Protein AF-A0A2I0TAH2-F1 (afdb_monomer)

Structure (mmCIF, N/CA/C/O backbone):
data_AF-A0A2I0TAH2-F1
#
_entry.id   AF-A0A2I0TAH2-F1
#
loop_
_atom_site.group_PDB
_atom_site.id
_atom_site.type_symbol
_atom_site.label_atom_id
_atom_site.label_alt_id
_atom_site.label_comp_id
_atom_site.label_asym_id
_atom_site.label_entity_id
_atom_site.label_seq_id
_atom_site.pdbx_PDB_ins_code
_atom_site.Cartn_x
_atom_site.Cartn_y
_atom_site.Cartn_z
_atom_site.occupancy
_atom_site.B_iso_or_equiv
_atom_site.auth_seq_id
_atom_site.auth_comp_id
_atom_site.auth_asym_id
_atom_site.auth_atom_id
_atom_site.pdbx_PDB_model_num
ATOM 1 N N . MET A 1 1 ? -61.516 9.853 87.017 1.00 55.78 1 MET A N 1
ATOM 2 C CA . MET A 1 1 ? -60.560 10.674 86.238 1.00 55.78 1 MET A CA 1
ATOM 3 C C . MET A 1 1 ? -59.127 10.141 86.303 1.00 55.78 1 MET A C 1
ATOM 5 O O . MET A 1 1 ? -58.479 10.122 85.272 1.00 55.78 1 MET A O 1
ATOM 9 N N . VAL A 1 2 ? -58.622 9.668 87.452 1.00 57.56 2 VAL A N 1
ATOM 10 C CA . VAL A 1 2 ? -57.245 9.120 87.553 1.00 57.56 2 VAL A CA 1
ATOM 11 C C . VAL A 1 2 ? -57.084 7.757 86.854 1.00 57.56 2 VAL A C 1
ATOM 13 O O . VAL A 1 2 ? -56.069 7.506 86.212 1.00 57.56 2 VAL A O 1
ATOM 16 N N . THR A 1 3 ? -58.105 6.898 86.905 1.00 60.25 3 THR A N 1
ATOM 17 C CA . THR A 1 3 ? -58.090 5.566 86.271 1.00 60.25 3 THR A CA 1
ATOM 18 C C . THR A 1 3 ? -58.060 5.633 84.742 1.00 60.25 3 THR A C 1
ATOM 20 O O . THR A 1 3 ? -57.295 4.918 84.106 1.00 60.25 3 THR A O 1
ATOM 23 N N . THR A 1 4 ? -58.799 6.572 84.149 1.00 68.25 4 THR A N 1
ATOM 24 C CA . THR A 1 4 ? -58.882 6.753 82.691 1.00 68.25 4 THR A CA 1
ATOM 25 C C . THR A 1 4 ? -57.575 7.266 82.079 1.00 68.25 4 THR A C 1
ATOM 27 O O . THR A 1 4 ? -57.192 6.826 81.002 1.00 68.25 4 THR A O 1
ATOM 30 N N . VAL A 1 5 ? -56.851 8.150 82.778 1.00 76.06 5 VAL A N 1
ATOM 31 C CA . VAL A 1 5 ? -55.555 8.683 82.308 1.00 76.06 5 VAL A CA 1
ATOM 32 C C . VAL A 1 5 ? -54.449 7.623 82.398 1.00 76.06 5 VAL A C 1
ATOM 34 O O . VAL A 1 5 ? -53.588 7.547 81.522 1.00 76.06 5 VAL A O 1
ATOM 37 N N . SER A 1 6 ? -54.489 6.764 83.424 1.00 78.31 6 SER A N 1
ATOM 38 C CA . SER A 1 6 ? -53.554 5.640 83.566 1.00 78.31 6 SER A CA 1
ATOM 39 C C . SER A 1 6 ? -53.716 4.616 82.441 1.00 78.31 6 SER A C 1
ATOM 41 O O . SER A 1 6 ? -52.726 4.214 81.835 1.00 78.31 6 SER A O 1
ATOM 43 N N . GLU A 1 7 ? -54.953 4.224 82.128 1.00 82.06 7 GLU A N 1
ATOM 44 C CA . GLU A 1 7 ? -55.257 3.296 81.030 1.00 82.06 7 GLU A CA 1
ATOM 45 C C . GLU A 1 7 ? -54.809 3.840 79.666 1.00 82.06 7 GLU A C 1
ATOM 47 O O . GLU A 1 7 ? -54.286 3.098 78.832 1.00 82.06 7 GLU A O 1
ATOM 52 N N . GLU A 1 8 ? -54.969 5.144 79.435 1.00 85.19 8 GLU A N 1
ATOM 53 C CA . GLU A 1 8 ? -54.537 5.798 78.200 1.00 85.19 8 GLU A CA 1
ATOM 54 C C . GLU A 1 8 ? -53.003 5.827 78.064 1.00 85.19 8 GLU A C 1
ATOM 56 O O . GLU A 1 8 ? -52.467 5.598 76.977 1.00 85.19 8 GLU A O 1
ATOM 61 N N . CYS A 1 9 ? -52.285 6.026 79.175 1.00 85.00 9 CYS A N 1
ATOM 62 C CA . CYS A 1 9 ? -50.826 5.927 79.226 1.00 85.00 9 CYS A CA 1
ATOM 63 C C . CYS A 1 9 ? -50.345 4.501 78.900 1.00 85.00 9 CYS A C 1
ATOM 65 O O . CYS A 1 9 ? -49.469 4.320 78.053 1.00 85.00 9 CYS A O 1
ATOM 67 N N . THR A 1 10 ? -50.976 3.473 79.482 1.00 88.75 10 THR A N 1
ATOM 68 C CA . THR A 1 10 ? -50.658 2.065 79.190 1.00 88.75 10 THR A CA 1
ATOM 69 C C . THR A 1 10 ? -50.884 1.718 77.717 1.00 88.75 10 THR A C 1
ATOM 71 O O . THR A 1 10 ? -50.040 1.063 77.106 1.00 88.75 10 THR A O 1
ATOM 74 N N . ARG A 1 11 ? -51.975 2.201 77.105 1.00 86.69 11 ARG A N 1
ATOM 75 C CA . ARG A 1 11 ? -52.233 1.998 75.667 1.00 86.69 11 ARG A CA 1
ATOM 76 C C . ARG A 1 11 ? -51.162 2.637 74.784 1.00 86.69 11 ARG A C 1
ATOM 78 O O . ARG A 1 11 ? -50.750 2.021 73.807 1.00 86.69 11 ARG A O 1
ATOM 85 N N . ARG A 1 12 ? -50.687 3.841 75.125 1.00 89.50 12 ARG A N 1
ATOM 86 C CA . ARG A 1 12 ? -49.608 4.513 74.375 1.00 89.50 12 ARG A CA 1
ATOM 87 C C . ARG A 1 12 ? -48.285 3.756 74.474 1.00 89.50 12 ARG A C 1
ATOM 89 O O . ARG A 1 12 ? -47.607 3.621 73.463 1.00 89.50 12 ARG A O 1
ATOM 96 N N . ILE A 1 13 ? -47.951 3.221 75.650 1.00 91.38 13 ILE A N 1
ATOM 97 C CA . ILE A 1 13 ? -46.749 2.393 75.838 1.00 91.38 13 ILE A CA 1
ATOM 98 C C . ILE A 1 13 ? -46.820 1.140 74.960 1.00 91.38 13 ILE A C 1
ATOM 100 O O . ILE A 1 13 ? -45.868 0.850 74.245 1.00 91.38 13 ILE A O 1
ATOM 104 N N . LEU A 1 14 ? -47.954 0.435 74.957 1.00 91.94 14 LEU A N 1
ATOM 105 C CA . LEU A 1 14 ? -48.129 -0.759 74.124 1.00 91.94 14 LEU A CA 1
ATOM 106 C C . LEU A 1 14 ? -48.056 -0.438 72.625 1.00 91.94 14 LEU A C 1
ATOM 108 O O . LEU A 1 14 ? -47.422 -1.173 71.876 1.00 91.94 14 LEU A O 1
ATOM 112 N N . ALA A 1 15 ? -48.653 0.674 72.187 1.00 91.88 15 ALA A N 1
ATOM 113 C CA . ALA A 1 15 ? -48.586 1.104 70.792 1.00 91.88 15 ALA A CA 1
ATOM 114 C C . ALA A 1 15 ? -47.152 1.448 70.351 1.00 91.88 15 ALA A C 1
ATOM 116 O O . ALA A 1 15 ? -46.754 1.113 69.237 1.00 91.88 15 ALA A O 1
ATOM 117 N N . LEU A 1 16 ? -46.366 2.089 71.225 1.00 92.44 16 LEU A N 1
ATOM 118 C CA . LEU A 1 16 ? -44.948 2.356 70.972 1.00 92.44 16 LEU A CA 1
ATOM 119 C C . LEU A 1 16 ? -44.137 1.058 70.921 1.00 92.44 16 LEU A C 1
ATOM 121 O O . LEU A 1 16 ? -43.370 0.875 69.985 1.00 92.44 16 LEU A O 1
ATOM 125 N N . GLN A 1 17 ? -44.367 0.134 71.858 1.00 92.38 17 GLN A N 1
ATOM 126 C CA . GLN A 1 17 ? -43.705 -1.173 71.866 1.00 92.38 17 GLN A CA 1
ATOM 127 C C . GLN A 1 17 ? -44.008 -1.992 70.607 1.00 92.38 17 GLN A C 1
ATOM 129 O O . GLN A 1 17 ? -43.130 -2.688 70.109 1.00 92.38 17 GLN A O 1
ATOM 134 N N . GLU A 1 18 ? -45.233 -1.932 70.084 1.00 94.38 18 GLU A N 1
ATOM 135 C CA . GLU A 1 18 ? -45.589 -2.637 68.850 1.00 94.38 18 GLU A CA 1
ATOM 136 C C . GLU A 1 18 ? -44.901 -2.013 67.631 1.00 94.38 18 GLU A C 1
ATOM 138 O O . GLU A 1 18 ? -44.275 -2.720 66.845 1.00 94.38 18 GLU A O 1
ATOM 143 N N . LYS A 1 19 ? -44.896 -0.677 67.543 1.00 94.00 19 LYS A N 1
ATOM 144 C CA . LYS A 1 19 ? -44.180 0.044 66.485 1.00 94.00 19 LYS A CA 1
ATOM 145 C C . LYS A 1 19 ? -42.672 -0.240 66.510 1.00 94.00 19 LYS A C 1
ATOM 147 O O . LYS A 1 19 ? -42.072 -0.445 65.459 1.00 94.00 19 LYS A O 1
ATOM 152 N N . GLU A 1 20 ? -42.068 -0.285 67.697 1.00 94.88 20 GLU A N 1
ATOM 153 C CA . GLU A 1 20 ? -40.657 -0.648 67.876 1.00 94.88 20 GLU A CA 1
ATOM 154 C C . GLU A 1 20 ? -40.377 -2.088 67.422 1.00 94.88 20 GLU A C 1
ATOM 156 O O . GLU A 1 20 ? -39.348 -2.344 66.797 1.00 94.88 20 GLU A O 1
ATOM 161 N N . LYS A 1 21 ? -41.282 -3.043 67.684 1.00 95.38 21 LYS A N 1
ATOM 162 C CA . LYS A 1 21 ? -41.132 -4.423 67.187 1.00 95.38 21 LYS A CA 1
ATOM 163 C C . LYS A 1 21 ? -41.184 -4.491 65.666 1.00 95.38 21 LYS A C 1
ATOM 165 O O . LYS A 1 21 ? -40.354 -5.193 65.087 1.00 95.38 21 LYS A O 1
ATOM 170 N N . ASP A 1 22 ? -42.120 -3.783 65.038 1.00 94.62 22 ASP A N 1
ATOM 171 C CA . ASP A 1 22 ? -42.253 -3.742 63.579 1.00 94.62 22 ASP A CA 1
ATOM 172 C C . ASP A 1 22 ? -41.002 -3.134 62.930 1.00 94.62 22 ASP A C 1
ATOM 174 O O . ASP A 1 22 ? -40.465 -3.675 61.961 1.00 94.62 22 ASP A O 1
ATOM 178 N N . GLU A 1 23 ? -40.470 -2.055 63.510 1.00 95.88 23 GLU A N 1
ATOM 179 C CA . GLU A 1 23 ? -39.228 -1.426 63.057 1.00 95.88 23 GLU A CA 1
ATOM 180 C C . GLU A 1 23 ? -38.023 -2.366 63.222 1.00 95.88 23 GLU A C 1
ATOM 182 O O . GLU A 1 23 ? -37.254 -2.569 62.280 1.00 95.88 23 GLU A O 1
ATOM 187 N N . ILE A 1 24 ? -37.894 -3.036 64.374 1.00 96.31 24 ILE A N 1
ATOM 188 C CA . ILE A 1 24 ? -36.859 -4.059 64.600 1.00 96.31 24 ILE A CA 1
ATOM 189 C C . ILE A 1 24 ? -37.000 -5.216 63.603 1.00 96.31 24 ILE A C 1
ATOM 191 O O . ILE A 1 24 ? -35.991 -5.776 63.162 1.00 96.31 24 ILE A O 1
ATOM 195 N N . TYR A 1 25 ? -38.225 -5.606 63.252 1.00 96.25 25 TYR A N 1
ATOM 196 C CA . TYR A 1 25 ? -38.484 -6.666 62.285 1.00 96.25 25 TYR A CA 1
ATOM 197 C C . TYR A 1 25 ? -38.021 -6.269 60.876 1.00 96.25 25 TYR A C 1
ATOM 199 O O . TYR A 1 25 ? -37.261 -7.020 60.257 1.00 96.25 25 TYR A O 1
ATOM 207 N N . LEU A 1 26 ? -38.384 -5.071 60.404 1.00 96.94 26 LEU A N 1
ATOM 208 C CA . LEU A 1 26 ? -37.944 -4.545 59.107 1.00 96.94 26 LEU A CA 1
ATOM 209 C C . LEU A 1 26 ? -36.419 -4.402 59.042 1.00 96.94 26 LEU A C 1
ATOM 211 O O . LEU A 1 26 ? -35.797 -4.889 58.099 1.00 96.94 26 LEU A O 1
ATOM 215 N N . LEU A 1 27 ? -35.801 -3.840 60.086 1.00 96.88 27 LEU A N 1
ATOM 216 C CA . LEU A 1 27 ? -34.343 -3.710 60.176 1.00 96.88 27 LEU A CA 1
ATOM 217 C C . LEU A 1 27 ? -33.637 -5.072 60.167 1.00 96.88 27 LEU A C 1
ATOM 219 O O . LEU A 1 27 ? -32.562 -5.216 59.583 1.00 96.88 27 LEU A O 1
ATOM 223 N N . LYS A 1 28 ? -34.225 -6.107 60.781 1.00 97.31 28 LYS A N 1
ATOM 224 C CA . LYS A 1 28 ? -33.690 -7.477 60.710 1.00 97.31 28 LYS A CA 1
ATOM 225 C C . LYS A 1 28 ? -33.768 -8.047 59.296 1.00 97.31 28 LYS A C 1
ATOM 227 O O . LYS A 1 28 ? -32.807 -8.687 58.863 1.00 97.31 28 LYS A O 1
ATOM 232 N N . GLN A 1 29 ? -34.870 -7.817 58.585 1.00 97.44 29 GLN A N 1
ATOM 233 C CA . GLN A 1 29 ? -35.036 -8.269 57.205 1.00 97.44 29 GLN A CA 1
ATOM 234 C C . GLN A 1 29 ? -34.054 -7.556 56.264 1.00 97.44 29 GLN A C 1
ATOM 236 O O . GLN A 1 29 ? -33.379 -8.212 55.470 1.00 97.44 29 GLN A O 1
ATOM 241 N N . GLU A 1 30 ? -33.913 -6.237 56.400 1.00 97.00 30 GLU A N 1
ATOM 242 C CA . GLU A 1 30 ? -32.961 -5.440 55.626 1.00 97.00 30 GLU A CA 1
ATOM 243 C C . GLU A 1 30 ? -31.517 -5.862 55.916 1.00 97.00 30 GLU A C 1
ATOM 245 O O . GLU A 1 30 ? -30.757 -6.136 54.988 1.00 97.00 30 GLU A O 1
ATOM 250 N N . LYS A 1 31 ? -31.151 -6.044 57.193 1.00 96.44 31 LYS A N 1
ATOM 251 C CA . LYS A 1 31 ? -29.845 -6.599 57.581 1.00 96.44 31 LYS A CA 1
ATOM 252 C C . LYS A 1 31 ? -29.586 -7.946 56.906 1.00 96.44 31 LYS A C 1
ATOM 254 O O . LYS A 1 31 ? -28.480 -8.189 56.429 1.00 96.44 31 LYS A O 1
ATOM 259 N N . GLN A 1 32 ? -30.578 -8.834 56.872 1.00 97.75 32 GLN A N 1
ATOM 260 C CA . GLN A 1 32 ? -30.433 -10.142 56.236 1.00 97.75 32 GLN A CA 1
ATOM 261 C C . GLN A 1 32 ? -30.256 -10.024 54.716 1.00 97.75 32 GLN A C 1
ATOM 263 O O . GLN A 1 32 ? -29.443 -10.747 54.142 1.00 97.75 32 GLN A O 1
ATOM 268 N N . HIS A 1 33 ? -30.986 -9.115 54.068 1.00 97.38 33 HIS A N 1
ATOM 269 C CA . HIS A 1 33 ? -30.830 -8.835 52.643 1.00 97.38 33 HIS A CA 1
ATOM 270 C C . HIS A 1 33 ? -29.434 -8.276 52.327 1.00 97.38 33 HIS A C 1
ATOM 272 O O . HIS A 1 33 ? -28.754 -8.783 51.436 1.00 97.38 33 HIS A O 1
ATOM 278 N N . LEU A 1 34 ? -28.971 -7.291 53.102 1.00 97.62 34 LEU A N 1
ATOM 279 C CA . LEU A 1 34 ? -27.645 -6.694 52.943 1.00 97.62 34 LEU A CA 1
ATOM 280 C C . LEU A 1 34 ? -26.521 -7.714 53.154 1.00 97.62 34 LEU A C 1
ATOM 282 O O . LEU A 1 34 ? -25.548 -7.698 52.407 1.00 97.62 34 LEU A O 1
ATOM 286 N N . LEU A 1 35 ? -26.657 -8.635 54.115 1.00 97.94 35 LEU A N 1
ATOM 287 C CA . LEU A 1 35 ? -25.682 -9.715 54.309 1.00 97.94 35 LEU A CA 1
ATOM 288 C C . LEU A 1 35 ? -25.582 -10.625 53.079 1.00 97.94 35 LEU A C 1
ATOM 290 O O . LEU A 1 35 ? -24.479 -10.854 52.594 1.00 97.94 35 LEU A O 1
ATOM 294 N N . LYS A 1 36 ? -26.718 -11.057 52.513 1.00 98.00 36 LYS A N 1
ATOM 295 C CA . LYS A 1 36 ? -26.727 -11.856 51.274 1.00 98.00 36 LYS A CA 1
ATOM 296 C C . LYS A 1 36 ? -26.085 -11.112 50.105 1.00 98.00 36 LYS A C 1
ATOM 298 O O . LYS A 1 36 ? -25.352 -11.711 49.326 1.00 98.00 36 LYS A O 1
ATOM 303 N N . PHE A 1 37 ? -26.347 -9.811 49.987 1.00 97.88 37 PHE A N 1
ATOM 304 C CA . PHE A 1 37 ? -25.747 -8.985 48.944 1.00 97.88 37 PHE A CA 1
ATOM 305 C C . PHE A 1 37 ? -24.225 -8.875 49.107 1.00 97.88 37 PHE A C 1
ATOM 307 O O . PHE A 1 37 ? -23.489 -9.016 48.133 1.00 97.88 37 PHE A O 1
ATOM 314 N N . ILE A 1 38 ? -23.741 -8.681 50.338 1.00 97.44 38 ILE A N 1
ATOM 315 C CA . ILE A 1 38 ? -22.304 -8.665 50.646 1.00 97.44 38 ILE A CA 1
ATOM 316 C C . ILE A 1 38 ? -21.654 -10.003 50.285 1.00 97.44 38 ILE A C 1
ATOM 318 O O . ILE A 1 38 ? -20.558 -10.003 49.726 1.00 97.44 38 ILE A O 1
ATOM 322 N N . ASP A 1 39 ? -22.305 -11.122 50.596 1.00 98.00 39 ASP A N 1
ATOM 323 C CA . ASP A 1 39 ? -21.779 -12.451 50.289 1.00 98.00 39 ASP A CA 1
ATOM 324 C C . ASP A 1 39 ? -21.706 -12.684 48.771 1.00 98.00 39 ASP A C 1
ATOM 326 O O . ASP A 1 39 ? -20.641 -13.046 48.273 1.00 98.00 39 ASP A O 1
ATOM 330 N N . ASN A 1 40 ? -22.754 -12.332 48.016 1.00 98.12 40 ASN A N 1
ATOM 331 C CA . ASN A 1 40 ? -22.738 -12.408 46.549 1.00 98.12 40 ASN A CA 1
ATOM 332 C C . ASN A 1 40 ? -21.616 -11.550 45.936 1.00 98.12 40 ASN A C 1
ATOM 334 O O . ASN A 1 40 ? -20.830 -12.024 45.121 1.00 98.12 40 ASN A O 1
ATOM 338 N N . MET A 1 41 ? -21.475 -10.297 46.381 1.00 97.81 41 MET A N 1
ATOM 339 C CA . MET A 1 41 ? -20.409 -9.409 45.901 1.00 97.81 41 MET A CA 1
ATOM 340 C C . MET A 1 41 ? -19.004 -9.939 46.238 1.00 97.81 41 MET A C 1
ATOM 342 O O . MET A 1 41 ? -18.054 -9.713 45.485 1.00 97.81 41 MET A O 1
ATOM 346 N N . LYS A 1 42 ? -18.836 -10.637 47.370 1.00 97.88 42 LYS A N 1
ATOM 347 C CA . LYS A 1 42 ? -17.564 -11.285 47.728 1.00 97.88 42 LYS A CA 1
ATOM 348 C C . LYS A 1 42 ? -17.263 -12.481 46.830 1.00 97.88 42 LYS A C 1
ATOM 350 O O . LYS A 1 42 ? -16.109 -12.639 46.433 1.00 97.88 42 LYS A O 1
ATOM 355 N N . GLU A 1 43 ? -18.265 -13.292 46.505 1.00 97.69 43 GLU A N 1
ATOM 356 C CA . GLU A 1 43 ? -18.124 -14.417 45.576 1.00 97.69 43 GLU A CA 1
ATOM 357 C C . GLU A 1 43 ? -17.761 -13.931 44.168 1.00 97.69 43 GLU A C 1
ATOM 359 O O . GLU A 1 43 ? -16.795 -14.421 43.581 1.00 97.69 43 GLU A O 1
ATOM 364 N N . GLU A 1 44 ? -18.443 -12.898 43.666 1.00 98.00 44 GLU A N 1
ATOM 365 C CA . GLU A 1 44 ? -18.121 -12.262 42.382 1.00 98.00 44 GLU A CA 1
ATOM 366 C C . GLU A 1 44 ? -16.694 -11.709 42.365 1.00 98.00 44 GLU A C 1
ATOM 368 O O . GLU A 1 44 ? -15.931 -11.971 41.431 1.00 98.00 44 GLU A O 1
ATOM 373 N N . LYS A 1 45 ? -16.287 -11.000 43.428 1.00 97.56 45 LYS A N 1
ATOM 374 C CA . LYS A 1 45 ? -14.911 -10.511 43.569 1.00 97.56 45 LYS A CA 1
ATOM 375 C C . LYS A 1 45 ? -13.903 -11.661 43.531 1.00 97.56 45 LYS A C 1
ATOM 377 O O . LYS A 1 45 ? -12.888 -11.543 42.849 1.00 97.56 45 LYS A O 1
ATOM 382 N N . SER A 1 46 ? -14.170 -12.756 44.245 1.00 97.56 46 SER A N 1
ATOM 383 C CA . SER A 1 46 ? -13.300 -13.937 44.251 1.00 97.56 46 SER A CA 1
ATOM 384 C C . SER A 1 46 ? -13.205 -14.570 42.861 1.00 97.56 46 SER A C 1
ATOM 386 O O . SER A 1 46 ? -12.110 -14.902 42.421 1.00 97.56 46 SER A O 1
ATOM 388 N N . SER A 1 47 ? -14.328 -14.690 42.148 1.00 97.75 47 SER A N 1
ATOM 389 C CA . SER A 1 47 ? -14.377 -15.235 40.787 1.00 97.75 47 SER A CA 1
ATOM 390 C C . SER A 1 47 ? -13.568 -14.391 39.800 1.00 97.75 47 SER A C 1
ATOM 392 O O . SER A 1 47 ? -12.733 -14.916 39.060 1.00 97.75 47 SER A O 1
ATOM 394 N N . LEU A 1 48 ? -13.763 -13.070 39.825 1.00 98.12 48 LEU A N 1
ATOM 395 C CA . LEU A 1 48 ? -13.013 -12.140 38.982 1.00 98.12 48 LEU A CA 1
ATOM 396 C C . LEU A 1 48 ? -11.520 -12.175 39.298 1.00 98.12 48 LEU A C 1
ATOM 398 O O . LEU A 1 48 ? -10.699 -12.138 38.386 1.00 98.12 48 LEU A O 1
ATOM 402 N N . GLN A 1 49 ? -11.157 -12.292 40.574 1.00 98.19 49 GLN A N 1
ATOM 403 C CA . GLN A 1 49 ? -9.761 -12.385 40.973 1.00 98.19 49 GLN A CA 1
ATOM 404 C C . GLN A 1 49 ? -9.094 -13.656 40.428 1.00 98.19 49 GLN A C 1
ATOM 406 O O . GLN A 1 49 ? -8.007 -13.566 39.863 1.00 98.19 49 GLN A O 1
ATOM 411 N N . THR A 1 50 ? -9.777 -14.804 40.468 1.00 97.44 50 THR A N 1
ATOM 412 C CA . THR A 1 50 ? -9.286 -16.037 39.830 1.00 97.44 50 THR A CA 1
ATOM 413 C C . THR A 1 50 ? -9.122 -15.884 38.315 1.00 97.44 50 THR A C 1
ATOM 415 O O . THR A 1 50 ? -8.143 -16.368 37.750 1.00 97.44 50 THR A O 1
ATOM 418 N N . GLN A 1 51 ? -10.036 -15.182 37.636 1.00 97.88 51 GLN A N 1
ATOM 419 C CA . GLN A 1 51 ? -9.895 -14.915 36.198 1.00 97.88 51 GLN A CA 1
ATOM 420 C C . GLN A 1 51 ? -8.692 -14.019 35.894 1.00 97.88 51 GLN A C 1
ATOM 422 O O . GLN A 1 51 ? -7.969 -14.271 34.933 1.00 97.88 51 GLN A O 1
ATOM 427 N N . VAL A 1 52 ? -8.452 -12.993 36.712 1.00 97.38 52 VAL A N 1
ATOM 428 C CA . VAL A 1 52 ? -7.279 -12.122 36.566 1.00 97.38 52 VAL A CA 1
ATOM 429 C C . VAL A 1 52 ? -5.992 -12.921 36.743 1.00 97.38 52 VAL A C 1
ATOM 431 O O . VAL A 1 52 ? -5.093 -12.795 35.915 1.00 97.38 52 VAL A O 1
ATOM 434 N N . GLU A 1 53 ? -5.912 -13.771 37.765 1.00 98.12 53 GLU A N 1
ATOM 435 C CA . GLU A 1 53 ? -4.750 -14.635 38.004 1.00 98.12 53 GLU A CA 1
ATOM 436 C C . GLU A 1 53 ? -4.514 -15.598 36.830 1.00 98.12 53 GLU A C 1
ATOM 438 O O . GLU A 1 53 ? -3.384 -15.737 36.356 1.00 98.12 53 GLU A O 1
ATOM 443 N N . TYR A 1 54 ? -5.581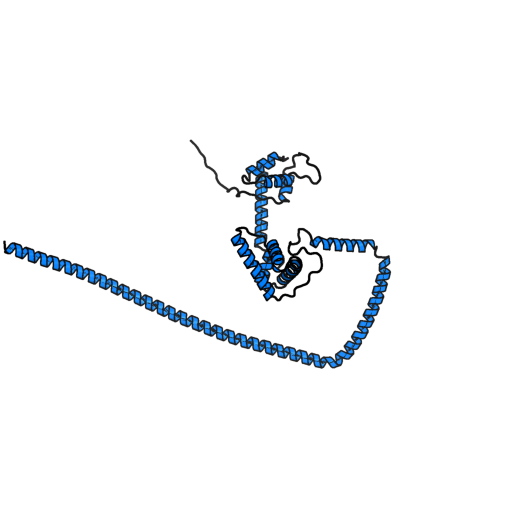 -16.196 36.291 1.00 98.19 54 TYR A N 1
ATOM 444 C CA . TYR A 1 54 ? -5.502 -17.050 35.106 1.00 98.19 54 TYR A CA 1
ATOM 445 C C . TYR A 1 54 ? -4.992 -16.292 33.874 1.00 98.19 54 TYR A C 1
ATOM 447 O O . TYR A 1 54 ? -4.086 -16.763 33.185 1.00 98.19 54 TYR A O 1
ATOM 455 N N . LEU A 1 55 ? -5.537 -15.103 33.602 1.00 98.12 55 LEU A N 1
ATOM 456 C CA . LEU A 1 55 ? -5.112 -14.279 32.471 1.00 98.12 55 LEU A CA 1
ATOM 457 C C . LEU A 1 55 ? -3.658 -13.823 32.623 1.00 98.12 55 LEU A C 1
ATOM 459 O O . LEU A 1 55 ? -2.911 -13.845 31.650 1.00 98.12 55 LEU A O 1
ATOM 463 N N . GLN A 1 56 ? -3.230 -13.462 33.833 1.00 97.56 56 GLN A N 1
ATOM 464 C CA . GLN A 1 56 ? -1.835 -13.118 34.112 1.00 97.56 56 GLN A CA 1
ATOM 465 C C . GLN A 1 56 ? -0.896 -14.301 33.849 1.00 97.56 56 GLN A C 1
ATOM 467 O O . GLN A 1 56 ? 0.137 -14.119 33.203 1.00 97.56 56 GLN A O 1
ATOM 472 N N . ALA A 1 57 ? -1.264 -15.507 34.291 1.00 97.69 57 ALA A N 1
ATOM 473 C CA . ALA A 1 57 ? -0.488 -16.720 34.043 1.00 97.69 57 ALA A CA 1
ATOM 474 C C . ALA A 1 57 ? -0.426 -17.068 32.546 1.00 97.69 57 ALA A C 1
ATOM 476 O O . ALA A 1 57 ? 0.656 -17.320 32.020 1.00 97.69 57 ALA A O 1
ATOM 477 N N . SER A 1 58 ? -1.563 -17.010 31.846 1.00 97.81 58 SER A N 1
ATOM 478 C CA . SER A 1 58 ? -1.639 -17.271 30.403 1.00 97.81 58 SER A CA 1
ATOM 479 C C . SER A 1 58 ? -0.790 -16.284 29.601 1.00 97.81 58 SER A C 1
ATOM 481 O O . SER A 1 58 ? -0.039 -16.689 28.716 1.00 97.81 58 SER A O 1
ATOM 483 N N . VAL A 1 59 ? -0.845 -14.995 29.941 1.00 97.81 59 VAL A N 1
ATOM 484 C CA . VAL A 1 59 ? -0.023 -13.968 29.292 1.00 97.81 59 VAL A CA 1
ATOM 485 C C . VAL A 1 59 ? 1.467 -14.216 29.548 1.00 97.81 59 VAL A C 1
ATOM 487 O O . VAL A 1 59 ? 2.262 -14.141 28.614 1.00 97.81 59 VAL A O 1
ATOM 490 N N . ALA A 1 60 ? 1.864 -14.552 30.779 1.00 97.38 60 ALA A N 1
ATOM 491 C CA . ALA A 1 60 ? 3.256 -14.870 31.106 1.00 97.38 60 ALA A CA 1
ATOM 492 C C . ALA A 1 60 ? 3.782 -16.107 30.348 1.00 97.38 60 ALA A C 1
ATOM 494 O O . ALA A 1 60 ? 4.940 -16.130 29.914 1.00 97.38 60 ALA A O 1
ATOM 495 N N . GLU A 1 61 ? 2.932 -17.116 30.148 1.00 97.56 61 GLU A N 1
ATOM 496 C CA . GLU A 1 61 ? 3.271 -18.301 29.361 1.00 97.56 61 GLU A CA 1
ATOM 497 C C . GLU A 1 61 ? 3.487 -17.950 27.881 1.00 97.56 61 GLU A C 1
ATOM 499 O O . GLU A 1 61 ? 4.510 -18.321 27.303 1.00 97.56 61 GLU A O 1
ATOM 504 N N . GLU A 1 62 ? 2.583 -17.170 27.282 1.00 96.25 62 GLU A N 1
ATOM 505 C CA . GLU A 1 62 ? 2.726 -16.705 25.896 1.00 96.25 62 GLU A CA 1
ATOM 506 C C . GLU A 1 62 ? 3.982 -15.840 25.696 1.00 96.25 62 GLU A C 1
ATOM 508 O O . GLU A 1 62 ? 4.686 -15.988 24.693 1.00 96.25 62 GLU A O 1
ATOM 513 N N . TYR A 1 63 ? 4.337 -14.992 26.668 1.00 95.44 63 TYR A N 1
ATOM 514 C CA . TYR A 1 63 ? 5.593 -14.236 26.621 1.00 95.44 63 TYR A CA 1
ATOM 515 C C . TYR A 1 63 ? 6.825 -15.147 26.606 1.00 95.44 63 TYR A C 1
ATOM 517 O O . TYR A 1 63 ? 7.751 -14.905 25.831 1.00 95.44 63 TYR A O 1
ATOM 525 N N . THR A 1 64 ? 6.834 -16.203 27.421 1.00 97.25 64 THR A N 1
ATOM 526 C CA . THR A 1 64 ? 7.930 -17.186 27.437 1.00 97.25 64 THR A CA 1
ATOM 527 C C . THR A 1 64 ? 8.043 -17.899 26.087 1.00 97.25 64 THR A C 1
ATOM 529 O O . THR A 1 64 ? 9.124 -17.945 25.504 1.00 97.25 64 THR A O 1
ATOM 532 N N . ARG A 1 65 ? 6.912 -18.346 25.520 1.00 97.06 65 ARG A N 1
ATOM 533 C CA . ARG A 1 65 ? 6.870 -18.985 24.192 1.00 97.06 65 ARG A CA 1
ATOM 534 C C . ARG A 1 65 ? 7.434 -18.081 23.097 1.00 97.06 65 ARG A C 1
ATOM 536 O O . ARG A 1 65 ? 8.180 -18.551 22.239 1.00 97.06 65 ARG A O 1
ATOM 543 N N . TYR A 1 66 ? 7.097 -16.791 23.116 1.00 96.88 66 TYR A N 1
ATOM 544 C CA . TYR A 1 66 ? 7.618 -15.831 22.143 1.00 96.88 66 TYR A CA 1
ATOM 545 C C . TYR A 1 66 ? 9.141 -15.665 22.247 1.00 96.88 66 TYR A C 1
ATOM 547 O O . TYR A 1 66 ? 9.822 -15.608 21.221 1.00 96.88 66 TYR A O 1
ATOM 555 N N . LEU A 1 67 ? 9.684 -15.607 23.467 1.00 95.62 67 LEU A N 1
ATOM 556 C CA . LEU A 1 67 ? 11.131 -15.522 23.685 1.00 95.62 67 LEU A CA 1
ATOM 557 C C . LEU A 1 67 ? 11.850 -16.774 23.169 1.00 95.62 67 LEU A C 1
ATOM 559 O O . LEU A 1 67 ? 12.802 -16.644 22.399 1.00 95.62 67 LEU A O 1
ATOM 563 N N . ASP A 1 68 ? 11.340 -17.963 23.492 1.00 95.88 68 ASP A N 1
ATOM 564 C CA . ASP A 1 68 ? 11.909 -19.233 23.026 1.00 95.88 68 ASP A CA 1
ATOM 565 C C . ASP A 1 68 ? 11.909 -19.327 21.490 1.00 95.88 68 ASP A C 1
ATOM 567 O O . ASP A 1 68 ? 12.908 -19.706 20.869 1.00 95.88 68 ASP A O 1
ATOM 571 N N . GLN A 1 69 ? 10.804 -18.928 20.848 1.00 95.62 69 GLN A N 1
ATOM 572 C CA . GLN A 1 69 ? 10.702 -18.874 19.385 1.00 95.62 69 GLN A CA 1
ATOM 573 C C . GLN A 1 69 ? 11.689 -17.877 18.775 1.00 95.62 69 GLN A C 1
ATOM 575 O O . GLN A 1 69 ? 12.337 -18.171 17.766 1.00 95.62 69 GLN A O 1
ATOM 580 N N . HIS A 1 70 ? 11.811 -16.693 19.372 1.00 95.31 70 HIS A N 1
ATOM 581 C CA . HIS A 1 70 ? 12.743 -15.674 18.917 1.00 95.31 70 HIS A CA 1
ATOM 582 C C . HIS A 1 70 ? 14.198 -16.165 19.000 1.00 95.31 70 HIS A C 1
ATOM 584 O O . HIS A 1 70 ? 14.962 -16.000 18.042 1.00 95.31 70 HIS A O 1
ATOM 590 N N . ASP A 1 71 ? 14.578 -16.813 20.100 1.00 96.62 71 ASP A N 1
ATOM 591 C CA . ASP A 1 71 ? 15.923 -17.358 20.284 1.00 96.62 71 ASP A CA 1
ATOM 592 C C . ASP A 1 71 ? 16.216 -18.509 19.311 1.00 96.62 71 ASP A C 1
ATOM 594 O O . ASP A 1 71 ? 17.289 -18.539 18.693 1.00 96.62 71 ASP A O 1
ATOM 598 N N . ALA A 1 72 ? 15.239 -19.387 19.060 1.00 97.38 72 ALA A N 1
ATOM 599 C CA . ALA A 1 72 ? 15.338 -20.418 18.028 1.00 97.38 72 ALA A CA 1
ATOM 600 C C . ALA A 1 72 ? 15.535 -19.812 16.624 1.00 97.38 72 ALA A C 1
ATOM 602 O O . ALA A 1 72 ? 16.420 -20.238 15.876 1.00 97.38 72 ALA A O 1
ATOM 603 N N . HIS A 1 73 ? 14.774 -18.772 16.266 1.00 97.12 73 HIS A N 1
ATOM 604 C CA . HIS A 1 73 ? 14.941 -18.062 14.993 1.00 97.12 73 HIS A CA 1
ATOM 605 C C . HIS A 1 73 ? 16.320 -17.415 14.859 1.00 97.12 73 HIS A C 1
ATOM 607 O O . HIS A 1 73 ? 16.946 -17.503 13.799 1.00 97.12 73 HIS A O 1
ATOM 613 N N . LYS A 1 74 ? 16.826 -16.794 15.928 1.00 97.62 74 LYS A N 1
ATOM 614 C CA . LYS A 1 74 ? 18.165 -16.199 15.945 1.00 97.62 74 LYS A CA 1
ATOM 615 C C . LYS A 1 74 ? 19.247 -17.253 15.700 1.00 97.62 74 LYS A C 1
ATOM 617 O O . LYS A 1 74 ? 20.171 -17.000 14.924 1.00 97.62 74 LYS A O 1
ATOM 622 N N . LEU A 1 75 ? 19.112 -18.439 16.300 1.00 97.38 75 LEU A N 1
ATOM 623 C CA . LEU A 1 75 ? 20.031 -19.560 16.094 1.00 97.38 75 LEU A CA 1
ATOM 624 C C . LEU A 1 75 ? 19.978 -20.092 14.653 1.00 97.38 75 LEU A C 1
ATOM 626 O O . LEU A 1 75 ? 21.021 -20.293 14.029 1.00 97.38 75 LEU A O 1
ATOM 630 N N . LEU A 1 76 ? 18.778 -20.258 14.089 1.00 97.50 76 LEU A N 1
ATOM 631 C CA . LEU A 1 76 ? 18.601 -20.699 12.701 1.00 97.50 76 LEU A CA 1
ATOM 632 C C . LEU A 1 76 ? 19.187 -19.700 11.697 1.00 97.50 76 LEU A C 1
ATOM 634 O O . LEU A 1 76 ? 19.875 -20.102 10.759 1.00 97.50 76 LEU A O 1
ATOM 638 N N . LEU A 1 77 ? 18.977 -18.399 11.911 1.00 97.19 77 LEU A N 1
ATOM 639 C CA . LEU A 1 77 ? 19.577 -17.346 11.088 1.00 97.19 77 LEU A CA 1
ATOM 640 C C . LEU A 1 77 ? 21.104 -17.358 11.179 1.00 97.19 77 LEU A C 1
ATOM 642 O O . LEU A 1 77 ? 21.781 -17.223 10.157 1.00 97.19 77 LEU A O 1
ATOM 646 N N . ALA A 1 78 ? 21.658 -17.544 12.379 1.00 96.31 78 ALA A N 1
ATOM 647 C CA . ALA A 1 78 ? 23.098 -17.695 12.553 1.00 96.31 78 ALA A CA 1
ATOM 648 C C . ALA A 1 78 ? 23.624 -18.898 11.755 1.00 96.31 78 ALA A C 1
ATOM 650 O O . ALA A 1 78 ? 24.607 -18.752 11.025 1.00 96.31 78 ALA A O 1
ATOM 651 N N . LYS A 1 79 ? 22.926 -20.043 11.804 1.00 97.19 79 LYS A N 1
ATOM 652 C CA . LYS A 1 79 ? 23.324 -21.243 11.059 1.00 97.19 79 LYS A CA 1
ATOM 653 C C . LYS A 1 79 ? 23.217 -21.071 9.546 1.00 97.19 79 LYS A C 1
ATOM 655 O O . LYS A 1 79 ? 24.121 -21.478 8.821 1.00 97.19 79 LYS A O 1
ATOM 660 N N . LEU A 1 80 ? 22.153 -20.436 9.056 1.00 96.94 80 LEU A N 1
ATOM 661 C CA . LEU A 1 80 ? 21.973 -20.149 7.630 1.00 96.94 80 LEU A CA 1
ATOM 662 C C . LEU A 1 80 ? 23.091 -19.247 7.105 1.00 96.94 80 LEU A C 1
ATOM 664 O O . LEU A 1 80 ? 23.667 -19.515 6.051 1.00 96.94 80 LEU A O 1
ATOM 668 N N . ASN A 1 81 ? 23.439 -18.212 7.869 1.00 94.50 81 ASN A N 1
ATOM 669 C CA . ASN A 1 81 ? 24.534 -17.315 7.524 1.00 94.50 81 ASN A CA 1
ATOM 670 C C . ASN A 1 81 ? 25.889 -18.030 7.522 1.00 94.50 81 ASN A C 1
ATOM 672 O O . ASN A 1 81 ? 26.705 -17.767 6.642 1.00 94.50 81 ASN A O 1
ATOM 676 N N . GLU A 1 82 ? 26.134 -18.933 8.472 1.00 96.75 82 GLU A N 1
ATOM 677 C CA . GLU A 1 82 ? 27.343 -19.760 8.498 1.00 96.75 82 GLU A CA 1
ATOM 678 C C . GLU A 1 82 ? 27.434 -20.664 7.263 1.00 96.75 82 GLU A C 1
ATOM 680 O O . GLU A 1 82 ? 28.417 -20.578 6.529 1.00 96.75 82 GLU A O 1
ATOM 685 N N . MET A 1 83 ? 26.371 -21.413 6.948 1.00 94.38 83 MET A N 1
ATOM 686 C CA . MET A 1 83 ? 26.310 -22.237 5.733 1.00 94.38 83 MET A CA 1
ATOM 687 C C . MET A 1 83 ? 26.529 -21.405 4.460 1.00 94.38 83 MET A C 1
ATOM 689 O O . MET A 1 83 ? 27.163 -21.857 3.506 1.00 94.38 83 MET A O 1
ATOM 693 N N . HIS A 1 84 ? 26.020 -20.169 4.423 1.00 94.19 84 HIS A N 1
ATOM 694 C CA . HIS A 1 84 ? 26.235 -19.275 3.289 1.00 94.19 84 HIS A CA 1
ATOM 695 C C . HIS A 1 84 ? 27.704 -18.846 3.160 1.00 94.19 84 HIS A C 1
ATOM 697 O O . HIS A 1 84 ? 28.242 -18.861 2.051 1.00 94.19 84 HIS A O 1
ATOM 703 N N . ARG A 1 85 ? 28.373 -18.515 4.274 1.00 92.12 85 ARG A N 1
ATOM 704 C CA . ARG A 1 85 ? 29.814 -18.203 4.279 1.00 92.12 85 ARG A CA 1
ATOM 705 C C . ARG A 1 85 ? 30.640 -19.398 3.818 1.00 92.12 85 ARG A C 1
ATOM 707 O O . ARG A 1 85 ? 31.476 -19.237 2.938 1.00 92.12 85 ARG A O 1
ATOM 714 N N . GLU A 1 86 ? 30.350 -20.591 4.332 1.00 92.06 86 GLU A N 1
ATOM 715 C CA . GLU A 1 86 ? 31.024 -21.828 3.922 1.00 92.06 86 GLU A CA 1
ATOM 716 C C . GLU A 1 86 ? 30.876 -22.076 2.416 1.00 92.06 86 GLU A C 1
ATOM 718 O O . GLU A 1 86 ? 31.855 -22.370 1.729 1.00 92.06 86 GLU A O 1
ATOM 723 N N . ARG A 1 87 ? 29.670 -21.889 1.863 1.00 90.31 87 ARG A N 1
ATOM 724 C CA . ARG A 1 87 ? 29.421 -22.033 0.420 1.00 90.31 87 ARG A CA 1
ATOM 725 C C . ARG A 1 87 ? 30.221 -21.027 -0.408 1.00 90.31 87 ARG A C 1
ATOM 727 O O . ARG A 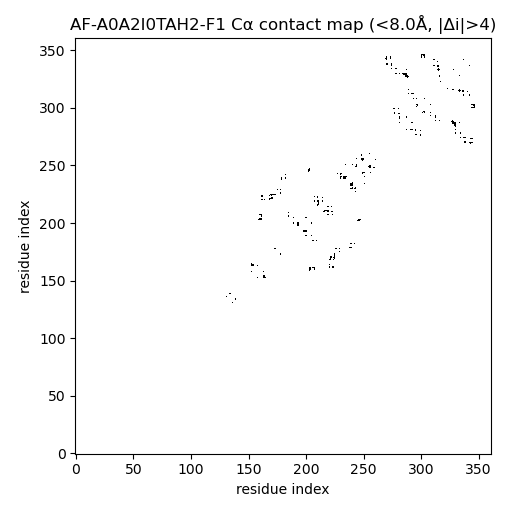1 87 ? 30.747 -21.387 -1.465 1.00 90.31 87 ARG A O 1
ATOM 734 N N . LEU A 1 88 ? 30.317 -19.781 0.052 1.00 86.75 88 LEU A N 1
ATOM 735 C CA . LEU A 1 88 ? 31.118 -18.746 -0.604 1.00 86.75 88 LEU A CA 1
ATOM 736 C C . LEU A 1 88 ? 32.612 -19.074 -0.551 1.00 86.75 88 LEU A C 1
ATOM 738 O O . LEU A 1 88 ? 33.286 -18.958 -1.573 1.00 86.75 88 LEU A O 1
ATOM 742 N N . ASP A 1 89 ? 33.120 -19.542 0.588 1.00 86.12 89 ASP A N 1
ATOM 743 C CA . ASP A 1 89 ? 34.517 -19.952 0.734 1.00 86.12 89 ASP A CA 1
ATOM 744 C C . ASP A 1 89 ? 34.849 -21.165 -0.143 1.00 86.12 89 ASP A C 1
ATOM 746 O O . ASP A 1 89 ? 35.888 -21.179 -0.803 1.00 86.12 89 ASP A O 1
ATOM 750 N N . MET A 1 90 ? 33.946 -22.145 -0.237 1.00 79.00 90 MET A N 1
ATOM 751 C CA . MET A 1 90 ? 34.086 -23.277 -1.159 1.00 79.00 90 MET A CA 1
ATOM 752 C C . MET A 1 90 ? 34.113 -22.827 -2.623 1.00 79.00 90 MET A C 1
ATOM 754 O O . MET A 1 90 ? 34.990 -23.243 -3.378 1.00 79.00 90 MET A O 1
ATOM 758 N N . THR A 1 91 ? 33.212 -21.922 -3.012 1.00 83.69 91 THR A N 1
ATOM 759 C CA . THR A 1 91 ? 33.180 -21.346 -4.369 1.00 83.69 91 THR A CA 1
ATOM 760 C C . THR A 1 91 ? 34.459 -20.556 -4.660 1.00 83.69 91 THR A C 1
ATOM 762 O O . THR A 1 91 ? 35.016 -20.630 -5.754 1.00 83.69 91 THR A O 1
ATOM 765 N N . ARG A 1 92 ? 34.973 -19.821 -3.667 1.00 79.50 92 ARG A N 1
ATOM 766 C CA . ARG A 1 92 ? 36.217 -19.054 -3.774 1.00 79.50 92 ARG A CA 1
ATOM 767 C C . ARG A 1 92 ? 37.436 -19.959 -3.944 1.00 79.50 92 ARG A C 1
ATOM 769 O O . ARG A 1 92 ? 38.285 -19.641 -4.772 1.00 79.50 92 ARG A O 1
ATOM 776 N N . ARG A 1 93 ? 37.512 -21.071 -3.205 1.00 78.44 93 ARG A N 1
ATOM 777 C CA . ARG A 1 93 ? 38.575 -22.083 -3.346 1.00 78.44 93 ARG A CA 1
ATOM 778 C C . ARG A 1 93 ? 38.533 -22.737 -4.730 1.00 78.44 93 ARG A C 1
ATOM 780 O O . ARG A 1 93 ? 39.547 -22.751 -5.415 1.00 78.44 93 ARG A O 1
ATOM 787 N N . GLN A 1 94 ? 37.349 -23.136 -5.202 1.00 66.12 94 GLN A N 1
ATOM 788 C CA . GLN A 1 94 ? 37.166 -23.664 -6.564 1.00 66.12 94 GLN A CA 1
ATOM 789 C C . GLN A 1 94 ? 37.587 -22.656 -7.648 1.00 66.12 94 GLN A C 1
ATOM 791 O O . GLN A 1 94 ? 38.256 -23.015 -8.615 1.00 66.12 94 GLN A O 1
ATOM 796 N N . ALA A 1 95 ? 37.252 -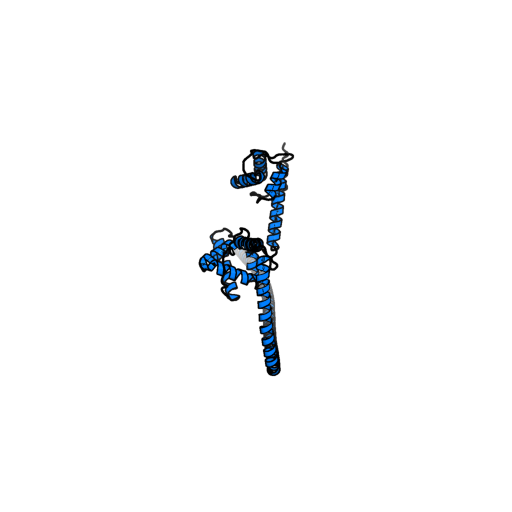21.375 -7.477 1.00 62.91 95 ALA A N 1
ATOM 797 C CA . ALA A 1 95 ? 37.667 -20.318 -8.396 1.00 62.91 95 ALA A CA 1
ATOM 798 C C . ALA A 1 95 ? 39.181 -20.023 -8.351 1.00 62.91 95 ALA A C 1
ATOM 800 O O . ALA A 1 95 ? 39.721 -19.472 -9.309 1.00 62.91 95 ALA A O 1
ATOM 801 N N . GLN A 1 96 ? 39.874 -20.344 -7.254 1.00 61.44 96 GLN A N 1
ATOM 802 C CA . GLN A 1 96 ? 41.330 -20.215 -7.155 1.00 61.44 96 GLN A CA 1
ATOM 803 C C . GLN A 1 96 ? 42.054 -21.366 -7.865 1.00 61.44 96 GLN A C 1
ATOM 805 O O . GLN A 1 96 ? 43.009 -21.087 -8.586 1.00 61.44 96 GLN A O 1
ATOM 810 N N . ASP A 1 97 ? 41.555 -22.601 -7.764 1.00 55.72 97 ASP A N 1
ATOM 811 C CA . ASP A 1 97 ? 42.121 -23.761 -8.473 1.00 55.72 97 ASP A CA 1
ATOM 812 C C . ASP A 1 97 ? 41.947 -23.664 -10.003 1.00 55.72 97 ASP A C 1
ATOM 814 O O . ASP A 1 97 ? 42.835 -24.048 -10.762 1.00 55.72 97 ASP A O 1
ATOM 818 N N . MET A 1 98 ? 40.852 -23.060 -10.480 1.00 54.88 98 MET A N 1
ATOM 819 C CA . MET A 1 98 ? 40.583 -22.859 -11.916 1.00 54.88 98 MET A CA 1
ATOM 820 C C . MET A 1 98 ? 41.452 -21.766 -12.578 1.00 54.88 98 MET A C 1
ATOM 822 O O . MET A 1 98 ? 41.636 -21.771 -13.795 1.00 54.88 98 MET A O 1
ATOM 826 N N . LYS A 1 99 ? 42.009 -20.815 -11.813 1.00 58.03 99 LYS A N 1
ATOM 827 C CA . LYS A 1 99 ? 42.685 -19.619 -12.366 1.00 58.03 99 LYS A CA 1
ATOM 828 C C . LYS A 1 99 ? 43.994 -19.902 -13.114 1.00 58.03 99 LYS A C 1
ATOM 830 O O . LYS A 1 99 ? 44.393 -19.071 -13.925 1.00 58.03 99 LYS A O 1
ATOM 835 N N . GLY A 1 100 ? 44.667 -21.028 -12.868 1.00 56.97 100 GLY A N 1
ATOM 836 C CA . GLY A 1 100 ? 45.934 -21.356 -13.539 1.00 56.97 100 GLY A CA 1
ATOM 837 C C . GLY A 1 100 ? 45.760 -21.817 -14.991 1.00 56.97 100 GLY A C 1
ATOM 838 O O . GLY A 1 100 ? 46.484 -21.372 -15.880 1.00 56.97 100 GLY A O 1
ATOM 839 N N . GLU A 1 101 ? 44.766 -22.668 -15.247 1.00 56.97 101 GLU A N 1
ATOM 840 C CA . GLU A 1 101 ? 44.485 -23.228 -16.577 1.00 56.97 101 GLU A CA 1
ATOM 841 C C . GLU A 1 101 ? 43.673 -22.274 -17.470 1.00 56.97 101 GLU A C 1
ATOM 843 O O . GLU A 1 101 ? 43.798 -22.289 -18.699 1.00 56.97 101 GLU A O 1
ATOM 848 N N . ASP A 1 102 ? 42.849 -21.425 -16.854 1.00 62.53 102 ASP A N 1
ATOM 849 C CA . ASP A 1 102 ? 41.893 -20.570 -17.554 1.00 62.53 102 ASP A CA 1
ATOM 850 C C . ASP A 1 102 ? 42.546 -19.308 -18.143 1.00 62.53 102 ASP A C 1
ATOM 852 O O . ASP A 1 102 ? 42.148 -18.852 -19.204 1.00 62.53 102 ASP A O 1
ATOM 856 N N . VAL A 1 103 ? 43.629 -18.767 -17.567 1.00 65.50 103 VAL A N 1
ATOM 857 C CA . VAL A 1 103 ? 44.280 -17.550 -18.109 1.00 65.50 103 VAL A CA 1
ATOM 858 C C . VAL A 1 103 ? 44.799 -17.757 -19.532 1.00 65.50 103 VAL A C 1
ATOM 860 O O . VAL A 1 103 ? 44.630 -16.884 -20.387 1.00 65.50 103 VAL A O 1
ATOM 863 N N . VAL A 1 104 ? 45.398 -18.913 -19.823 1.00 76.88 104 VAL A N 1
ATOM 864 C CA . VAL A 1 104 ? 45.911 -19.215 -21.168 1.00 76.88 104 VAL A CA 1
ATOM 865 C C . VAL A 1 104 ? 44.752 -19.443 -22.144 1.00 76.88 104 VAL A C 1
ATOM 867 O O . VAL A 1 104 ? 44.762 -18.884 -23.244 1.00 76.88 104 VAL A O 1
ATOM 870 N N . LYS A 1 105 ? 43.715 -20.187 -21.729 1.00 78.00 105 LYS A N 1
ATOM 871 C CA . LYS A 1 105 ? 42.509 -20.431 -22.539 1.00 78.00 105 LYS A CA 1
ATOM 872 C C . LYS A 1 105 ? 41.743 -19.133 -22.818 1.00 78.00 105 LYS A C 1
ATOM 874 O O . LYS A 1 105 ? 41.392 -18.880 -23.967 1.00 78.00 105 LYS A O 1
ATOM 879 N N . LEU A 1 106 ? 41.578 -18.267 -21.819 1.00 77.12 106 LEU A N 1
ATOM 880 C CA . LEU A 1 106 ? 40.956 -16.947 -21.936 1.00 77.12 106 LEU A CA 1
ATOM 881 C C . LEU A 1 106 ? 41.783 -16.000 -22.799 1.00 77.12 106 LEU A C 1
ATOM 883 O O . LEU A 1 106 ? 41.210 -15.251 -23.581 1.00 77.12 106 LEU A O 1
ATOM 887 N N . THR A 1 107 ? 43.115 -16.045 -22.724 1.00 79.50 107 THR A N 1
ATOM 888 C CA . THR A 1 107 ? 43.975 -15.216 -23.585 1.00 79.50 107 THR A CA 1
ATOM 889 C C . THR A 1 107 ? 43.842 -15.633 -25.050 1.00 79.50 107 THR A C 1
ATOM 891 O O . THR A 1 107 ? 43.720 -14.779 -25.933 1.00 79.50 107 THR A O 1
ATOM 894 N N . LEU A 1 108 ? 43.812 -16.943 -25.321 1.00 81.88 108 LEU A N 1
ATOM 895 C CA . LEU A 1 108 ? 43.606 -17.470 -26.668 1.00 81.88 108 LEU A CA 1
ATOM 896 C C . LEU A 1 108 ? 42.190 -17.163 -27.177 1.00 81.88 108 LEU A C 1
ATOM 898 O O . LEU A 1 108 ? 42.042 -16.635 -28.278 1.00 81.88 108 LEU A O 1
ATOM 902 N N . ALA A 1 109 ? 41.162 -17.404 -26.361 1.00 83.12 109 ALA A N 1
ATOM 903 C CA . ALA A 1 109 ? 39.771 -17.110 -26.694 1.00 83.12 109 ALA A CA 1
ATOM 904 C C . ALA A 1 109 ? 39.539 -15.609 -26.922 1.00 83.12 109 ALA A C 1
ATOM 906 O O . ALA A 1 109 ? 38.872 -15.233 -27.879 1.00 83.12 109 ALA A O 1
ATOM 907 N N . LEU A 1 110 ? 40.149 -14.736 -26.113 1.00 84.69 110 LEU A N 1
ATOM 908 C CA . LEU A 1 110 ? 40.087 -13.283 -26.284 1.00 84.69 110 LEU A CA 1
ATOM 909 C C . LEU A 1 110 ? 40.738 -12.844 -27.598 1.00 84.69 110 LEU A C 1
ATOM 911 O O . LEU A 1 110 ? 40.217 -11.959 -28.277 1.00 84.69 110 LEU A O 1
ATOM 915 N N . LYS A 1 111 ? 41.868 -13.453 -27.976 1.00 93.50 111 LYS A N 1
ATOM 916 C CA . LYS A 1 111 ? 42.526 -13.173 -29.258 1.00 93.50 111 LYS A CA 1
ATOM 917 C C . LYS A 1 111 ? 41.639 -13.582 -30.435 1.00 93.50 111 LYS A C 1
ATOM 919 O O . LYS A 1 111 ? 41.486 -12.795 -31.367 1.00 93.50 111 LYS A O 1
ATOM 924 N N . VAL A 1 112 ? 41.028 -14.765 -30.365 1.00 91.00 112 VAL A N 1
ATOM 925 C CA . VAL A 1 112 ? 40.089 -15.262 -31.383 1.00 91.00 112 VAL A CA 1
ATOM 926 C C . VAL A 1 112 ? 38.849 -14.369 -31.458 1.00 91.00 112 VAL A C 1
ATOM 928 O O . VAL A 1 112 ? 38.517 -13.887 -32.535 1.00 91.00 112 VAL A O 1
ATOM 931 N N . ALA A 1 113 ? 38.241 -14.025 -30.321 1.00 89.88 113 ALA A N 1
ATOM 932 C CA . ALA A 1 113 ? 37.069 -13.156 -30.258 1.00 89.88 113 ALA A CA 1
ATOM 933 C C . ALA A 1 113 ? 37.346 -11.753 -30.815 1.00 89.88 113 ALA A C 1
ATOM 935 O O . ALA A 1 113 ? 36.526 -11.206 -31.546 1.00 89.88 113 ALA A O 1
ATOM 936 N N . ARG A 1 114 ? 38.521 -11.174 -30.528 1.00 89.69 114 ARG A N 1
ATOM 937 C CA . ARG A 1 114 ? 38.938 -9.892 -31.119 1.00 89.69 114 ARG A CA 1
ATOM 938 C C . ARG A 1 114 ? 39.100 -9.997 -32.631 1.00 89.69 114 ARG A C 1
ATOM 940 O O . ARG A 1 114 ? 38.672 -9.102 -33.347 1.00 89.69 114 ARG A O 1
ATOM 947 N N . GLN A 1 115 ? 39.697 -11.082 -33.118 1.00 95.06 115 GLN A N 1
ATOM 948 C CA . GLN A 1 115 ? 39.872 -11.294 -34.551 1.00 95.06 115 GLN A CA 1
ATOM 949 C C . GLN A 1 115 ? 38.528 -11.485 -35.266 1.00 95.06 115 GLN A C 1
ATOM 951 O O . GLN A 1 115 ? 38.322 -10.929 -36.346 1.00 95.06 115 GLN A O 1
ATOM 956 N N . ASP A 1 116 ? 37.611 -12.240 -34.671 1.00 92.25 116 ASP A N 1
ATOM 957 C CA . ASP A 1 116 ? 36.287 -12.481 -35.237 1.00 92.25 116 ASP A CA 1
ATOM 958 C C . ASP A 1 116 ? 35.399 -11.239 -35.167 1.00 92.25 116 ASP A C 1
ATOM 960 O O . ASP A 1 116 ? 34.680 -10.962 -36.127 1.00 92.25 116 ASP A O 1
ATOM 964 N N . LEU A 1 117 ? 35.528 -10.424 -34.115 1.00 92.62 117 LEU A N 1
ATOM 965 C CA . LEU A 1 117 ? 34.903 -9.105 -34.041 1.00 92.62 117 LEU A CA 1
ATOM 966 C C . LEU A 1 117 ? 35.361 -8.213 -35.200 1.00 92.62 117 LEU A C 1
ATOM 968 O O . LEU A 1 117 ? 34.518 -7.651 -35.896 1.00 92.62 117 LEU A O 1
ATOM 972 N N . THR A 1 118 ? 36.668 -8.144 -35.470 1.00 93.38 118 THR A N 1
ATOM 973 C CA . THR A 1 118 ? 37.192 -7.366 -36.602 1.00 93.38 118 THR A CA 1
ATOM 974 C C . THR A 1 118 ? 36.651 -7.885 -37.933 1.00 93.38 118 THR A C 1
ATOM 976 O O . THR A 1 118 ? 36.226 -7.096 -38.775 1.00 93.38 118 THR A O 1
ATOM 979 N N . LYS A 1 119 ? 36.607 -9.209 -38.136 1.00 93.88 119 LYS A N 1
ATOM 980 C CA . LYS A 1 119 ? 36.027 -9.805 -39.355 1.00 93.88 119 LYS A CA 1
ATOM 981 C C . LYS A 1 119 ? 34.542 -9.468 -39.499 1.00 93.88 119 LYS A C 1
ATOM 983 O O . LYS A 1 119 ? 34.101 -9.126 -40.596 1.00 93.88 119 LYS A O 1
ATOM 988 N N . ALA A 1 120 ? 33.778 -9.552 -38.412 1.00 90.56 120 ALA A N 1
ATOM 989 C CA . ALA A 1 120 ? 32.361 -9.219 -38.395 1.00 90.56 120 ALA A CA 1
ATOM 990 C C . ALA A 1 120 ? 32.134 -7.730 -38.678 1.00 90.56 120 ALA A C 1
ATOM 992 O O . ALA A 1 120 ? 31.278 -7.406 -39.492 1.00 90.56 120 ALA A O 1
ATOM 993 N N . GLN A 1 121 ? 32.937 -6.835 -38.095 1.00 90.62 121 GLN A N 1
ATOM 994 C CA . GLN A 1 121 ? 32.878 -5.395 -38.362 1.00 90.62 121 GLN A CA 1
ATOM 995 C C . GLN A 1 121 ? 33.223 -5.061 -39.810 1.00 90.62 121 GLN A C 1
ATOM 997 O O . GLN A 1 121 ? 32.523 -4.270 -40.428 1.00 90.62 121 GLN A O 1
ATOM 1002 N N . VAL A 1 122 ? 34.238 -5.701 -40.395 1.00 93.94 122 VAL A N 1
ATOM 1003 C CA . VAL A 1 122 ? 34.553 -5.526 -41.822 1.00 93.94 122 VAL A CA 1
ATOM 1004 C C . VAL A 1 122 ? 33.402 -6.019 -42.701 1.00 93.94 122 VAL A C 1
ATOM 1006 O O . VAL A 1 122 ? 33.009 -5.326 -43.637 1.00 93.94 122 VAL A O 1
ATOM 1009 N N . LYS A 1 123 ? 32.818 -7.185 -42.393 1.00 90.69 123 LYS A N 1
ATOM 1010 C CA . LYS A 1 123 ? 31.670 -7.723 -43.138 1.00 90.69 123 LYS A CA 1
ATOM 1011 C C . LYS A 1 123 ? 30.426 -6.847 -42.984 1.00 90.69 123 LYS A C 1
ATOM 1013 O O . LYS A 1 123 ? 29.724 -6.645 -43.966 1.00 90.69 123 LYS A O 1
ATOM 1018 N N . LEU A 1 124 ? 30.177 -6.316 -41.789 1.00 86.81 124 LEU A N 1
ATOM 1019 C CA . LEU A 1 124 ? 29.080 -5.398 -41.509 1.00 86.81 124 LEU A CA 1
ATOM 1020 C C . LEU A 1 124 ? 29.279 -4.077 -42.247 1.00 86.81 124 LEU A C 1
ATOM 1022 O O . LEU A 1 124 ? 28.353 -3.631 -42.895 1.00 86.81 124 LEU A O 1
ATOM 1026 N N . ASN A 1 125 ? 30.475 -3.491 -42.227 1.00 85.69 125 ASN A N 1
ATOM 1027 C CA . ASN A 1 125 ? 30.764 -2.260 -42.966 1.00 85.69 125 ASN A CA 1
ATOM 1028 C C . ASN A 1 125 ? 30.610 -2.459 -44.475 1.00 85.69 125 ASN A C 1
ATOM 1030 O O . ASN A 1 125 ? 30.065 -1.594 -45.152 1.00 85.69 125 ASN A O 1
ATOM 1034 N N . LYS A 1 126 ? 31.036 -3.618 -44.993 1.00 86.12 126 LYS A N 1
ATOM 1035 C CA . LYS A 1 126 ? 30.793 -4.002 -46.385 1.00 86.12 126 LYS A CA 1
ATOM 1036 C C . LYS A 1 126 ? 29.296 -4.126 -46.669 1.00 86.12 126 LYS A C 1
ATOM 1038 O O . LYS A 1 126 ? 28.816 -3.527 -47.613 1.00 86.12 126 LYS A O 1
ATOM 1043 N N . MET A 1 127 ? 28.560 -4.837 -45.819 1.00 79.56 127 MET A N 1
ATOM 1044 C CA . MET A 1 127 ? 27.113 -4.978 -45.948 1.00 79.56 127 MET A CA 1
ATOM 1045 C C . MET A 1 127 ? 26.407 -3.622 -45.831 1.00 79.56 127 MET A C 1
ATOM 1047 O O . MET A 1 127 ? 25.521 -3.364 -46.613 1.00 79.56 127 MET A O 1
ATOM 1051 N N . ILE A 1 128 ? 26.809 -2.722 -44.934 1.00 75.50 128 ILE A N 1
ATOM 1052 C CA . ILE A 1 128 ? 26.256 -1.364 -44.821 1.00 75.50 128 ILE A CA 1
ATOM 1053 C C . ILE A 1 128 ? 26.510 -0.569 -46.106 1.00 75.50 128 ILE A C 1
ATOM 1055 O O . ILE A 1 128 ? 25.601 0.100 -46.584 1.00 75.50 128 ILE A O 1
ATOM 1059 N N . ALA A 1 129 ? 27.715 -0.658 -46.676 1.00 75.62 129 ALA A N 1
ATOM 1060 C CA . ALA A 1 129 ? 28.038 -0.012 -47.946 1.00 75.62 129 ALA A CA 1
ATOM 1061 C C . ALA A 1 129 ? 27.209 -0.593 -49.105 1.00 75.62 129 ALA A C 1
ATOM 1063 O O . ALA A 1 129 ? 26.638 0.169 -49.876 1.00 75.62 129 ALA A O 1
ATOM 1064 N N . ASP A 1 130 ? 27.071 -1.920 -49.165 1.00 70.31 130 ASP A N 1
ATOM 1065 C CA . ASP A 1 130 ? 26.254 -2.620 -50.162 1.00 70.31 130 ASP A CA 1
ATOM 1066 C C . ASP A 1 130 ? 24.747 -2.318 -49.967 1.00 70.31 130 ASP A C 1
ATOM 1068 O O . ASP A 1 130 ? 24.003 -2.201 -50.937 1.00 70.31 130 ASP A O 1
ATOM 1072 N N . TYR A 1 131 ? 24.290 -2.153 -48.715 1.00 63.28 131 TYR A N 1
ATOM 1073 C CA . TYR A 1 131 ? 22.906 -1.824 -48.343 1.00 63.28 131 TYR A CA 1
ATOM 1074 C C . TYR A 1 131 ? 22.545 -0.351 -48.545 1.00 63.28 131 TYR A C 1
ATOM 1076 O O . TYR A 1 131 ? 21.360 -0.045 -48.690 1.00 63.28 131 TYR A O 1
ATOM 1084 N N . GLY A 1 132 ? 23.537 0.542 -48.596 1.00 64.25 132 GLY A N 1
ATOM 1085 C CA . GLY A 1 132 ? 23.343 1.963 -48.884 1.00 64.25 132 GLY A CA 1
ATOM 1086 C C . GLY A 1 132 ? 22.659 2.221 -50.230 1.00 64.25 132 GLY A C 1
ATOM 1087 O O . GLY A 1 132 ? 21.922 3.197 -50.344 1.00 64.25 132 GLY A O 1
ATOM 1088 N N . ASP A 1 133 ? 22.832 1.314 -51.199 1.00 60.50 133 ASP A N 1
ATOM 1089 C CA . ASP A 1 133 ? 22.228 1.403 -52.534 1.00 60.50 133 ASP A CA 1
ATOM 1090 C C . ASP A 1 133 ? 20.926 0.587 -52.691 1.00 60.50 133 ASP A C 1
ATOM 1092 O O . ASP A 1 133 ? 20.151 0.854 -53.611 1.00 60.50 133 ASP A O 1
ATOM 1096 N N . VAL A 1 134 ? 20.646 -0.394 -51.814 1.00 62.69 134 VAL A N 1
ATOM 1097 C CA . VAL A 1 134 ? 19.470 -1.292 -51.940 1.00 62.69 134 VAL A CA 1
ATOM 1098 C C . VAL A 1 134 ? 18.338 -1.026 -50.949 1.00 62.69 134 VAL A C 1
ATOM 1100 O O . VAL A 1 134 ? 17.224 -1.493 -51.186 1.00 62.69 134 VAL A O 1
ATOM 1103 N N . VAL A 1 135 ? 18.568 -0.276 -49.866 1.00 57.22 135 VAL A N 1
ATOM 1104 C CA . VAL A 1 135 ? 17.477 0.232 -49.019 1.00 57.22 135 VAL A CA 1
ATOM 1105 C C . VAL A 1 135 ? 17.080 1.599 -49.559 1.00 57.22 135 VAL A C 1
ATOM 1107 O O . VAL A 1 135 ? 17.889 2.526 -49.487 1.00 57.22 135 VAL A O 1
ATOM 1110 N N . PRO A 1 136 ? 15.855 1.780 -50.083 1.00 68.56 136 PRO A N 1
ATOM 1111 C CA . PRO A 1 136 ? 15.395 3.098 -50.470 1.00 68.56 136 PRO A CA 1
ATOM 1112 C C . PRO A 1 136 ? 15.490 4.001 -49.244 1.00 68.56 136 PRO A C 1
ATOM 1114 O O . PRO A 1 136 ? 14.775 3.808 -48.265 1.00 68.56 136 PRO A O 1
ATOM 1117 N N . ARG A 1 137 ? 16.385 4.990 -49.284 1.00 65.50 137 ARG A N 1
ATOM 1118 C CA . ARG A 1 137 ? 16.611 5.975 -48.212 1.00 65.50 137 ARG A CA 1
ATOM 1119 C C . ARG A 1 137 ? 15.297 6.546 -47.648 1.00 65.50 137 ARG A C 1
ATOM 1121 O O . ARG A 1 137 ? 15.167 6.772 -46.453 1.00 65.50 137 ARG A O 1
ATOM 1128 N N . ARG A 1 138 ? 14.285 6.623 -48.517 1.00 65.94 138 ARG A N 1
ATOM 1129 C CA . ARG A 1 138 ? 12.884 6.956 -48.243 1.00 65.94 138 ARG A CA 1
ATOM 1130 C C . ARG A 1 138 ? 12.210 6.095 -47.166 1.00 65.94 138 ARG A C 1
ATOM 1132 O O . ARG A 1 138 ? 11.463 6.644 -46.365 1.00 65.94 138 ARG A O 1
ATOM 1139 N N . ASP A 1 139 ? 12.421 4.781 -47.141 1.00 67.88 139 ASP A N 1
ATOM 1140 C CA . ASP A 1 139 ? 11.771 3.878 -46.179 1.00 67.88 139 ASP A CA 1
ATOM 1141 C C . ASP A 1 139 ? 12.413 3.991 -44.795 1.00 67.88 139 ASP A C 1
ATOM 1143 O O . ASP A 1 139 ? 11.711 3.971 -43.785 1.00 67.88 139 ASP A O 1
ATOM 1147 N N . PHE A 1 140 ? 13.735 4.190 -44.754 1.00 70.25 140 PHE A N 1
ATOM 1148 C CA . PHE A 1 140 ? 14.464 4.497 -43.525 1.00 70.25 140 PHE A CA 1
ATOM 1149 C C . PHE A 1 140 ? 14.013 5.842 -42.945 1.00 70.25 140 PHE A C 1
ATOM 1151 O O . PHE A 1 140 ? 13.600 5.898 -41.791 1.00 70.25 140 PHE A O 1
ATOM 1158 N N . GLU A 1 141 ? 13.977 6.891 -43.769 1.00 74.56 141 GLU A N 1
ATOM 1159 C CA . GLU A 1 141 ? 13.473 8.215 -43.381 1.00 74.56 141 GLU A CA 1
ATOM 1160 C C . GLU A 1 141 ? 11.991 8.158 -42.959 1.00 74.56 141 GLU A C 1
ATOM 1162 O O . GLU A 1 141 ? 11.580 8.822 -42.009 1.00 74.56 141 GLU A O 1
ATOM 1167 N N . SER A 1 142 ? 11.176 7.313 -43.603 1.00 78.31 142 SER A N 1
ATOM 1168 C CA . SER A 1 142 ? 9.770 7.098 -43.226 1.00 78.31 142 SER A CA 1
ATOM 1169 C C . SER A 1 142 ? 9.623 6.378 -41.885 1.00 78.31 142 SER A C 1
ATOM 1171 O O . SER A 1 142 ? 8.692 6.664 -41.133 1.00 78.31 142 SER A O 1
ATOM 1173 N N . LEU A 1 143 ? 10.508 5.430 -41.577 1.00 76.69 143 LEU A N 1
ATOM 1174 C CA . LEU A 1 143 ? 10.503 4.711 -40.306 1.00 76.69 143 LEU A CA 1
ATOM 1175 C C . LEU A 1 143 ? 11.035 5.586 -39.167 1.00 76.69 143 LEU A C 1
ATOM 1177 O O . LEU A 1 143 ? 10.461 5.583 -38.082 1.00 76.69 143 LEU A O 1
ATOM 1181 N N . GLU A 1 144 ? 12.079 6.370 -39.430 1.00 75.25 144 GLU A N 1
ATOM 1182 C CA . GLU A 1 144 ? 12.620 7.361 -38.500 1.00 75.25 144 GLU A CA 1
ATOM 1183 C C . GLU A 1 144 ? 11.567 8.423 -38.176 1.00 75.25 144 GLU A C 1
ATOM 1185 O O . GLU A 1 144 ? 11.312 8.691 -37.004 1.00 75.25 144 GLU A O 1
ATOM 1190 N N . LYS A 1 145 ? 10.843 8.909 -39.192 1.00 81.19 145 LYS A N 1
ATOM 1191 C CA . LYS A 1 145 ? 9.691 9.793 -39.004 1.00 81.19 145 LYS A CA 1
ATOM 1192 C C . LYS A 1 145 ? 8.604 9.151 -38.137 1.00 81.19 145 LYS A C 1
ATOM 1194 O O . LYS A 1 145 ? 8.183 9.761 -37.165 1.00 81.19 145 LYS A O 1
ATOM 1199 N N . LYS A 1 146 ? 8.207 7.901 -38.410 1.00 76.75 146 LYS A N 1
ATOM 1200 C CA . LYS A 1 146 ? 7.232 7.173 -37.569 1.00 76.75 146 LYS A CA 1
ATOM 1201 C C . LYS A 1 146 ? 7.704 7.007 -36.123 1.00 76.75 146 LYS A C 1
ATOM 1203 O O . LYS A 1 146 ? 6.896 7.105 -35.209 1.00 76.75 146 LYS A O 1
ATOM 1208 N N . TYR A 1 147 ? 8.991 6.743 -35.907 1.00 70.81 147 TYR A N 1
ATOM 1209 C CA . TYR A 1 147 ? 9.572 6.637 -34.569 1.00 70.81 147 TYR A CA 1
ATOM 1210 C C . TYR A 1 147 ? 9.586 7.993 -33.851 1.00 70.81 147 TYR A C 1
ATOM 1212 O O . TYR A 1 147 ? 9.251 8.062 -32.670 1.00 70.81 147 TYR A O 1
ATOM 1220 N N . SER A 1 148 ? 9.906 9.080 -34.561 1.00 70.06 148 SER A N 1
ATOM 1221 C CA . SER A 1 148 ? 9.790 10.448 -34.046 1.00 70.06 148 SER A CA 1
ATOM 1222 C C . SER A 1 148 ? 8.343 10.818 -33.707 1.00 70.06 148 SER A C 1
ATOM 1224 O O . SER A 1 148 ? 8.111 11.409 -32.656 1.00 70.06 148 SER A O 1
ATOM 1226 N N . ASP A 1 149 ? 7.374 10.422 -34.533 1.00 69.00 149 ASP A N 1
ATOM 1227 C CA . ASP A 1 149 ? 5.944 10.653 -34.300 1.00 69.00 149 ASP A CA 1
ATOM 1228 C C . ASP A 1 149 ? 5.441 9.861 -33.070 1.00 69.00 149 ASP A C 1
ATOM 1230 O O . ASP A 1 149 ? 4.762 10.417 -32.209 1.00 69.00 149 ASP A O 1
ATOM 1234 N N . LEU A 1 150 ? 5.864 8.599 -32.904 1.00 60.16 150 LEU A N 1
ATOM 1235 C CA . LEU A 1 150 ? 5.621 7.783 -31.698 1.00 60.16 150 LEU A CA 1
ATOM 1236 C C . LEU A 1 150 ? 6.261 8.380 -30.435 1.00 60.16 150 LEU A C 1
ATOM 1238 O O . LEU A 1 150 ? 5.695 8.290 -29.346 1.00 60.16 150 LEU A O 1
ATOM 1242 N N . LEU A 1 151 ? 7.428 9.017 -30.554 1.00 56.28 151 LEU A N 1
ATOM 1243 C CA . LEU A 1 151 ? 8.034 9.753 -29.441 1.00 56.28 151 LEU A CA 1
ATOM 1244 C C . LEU A 1 151 ? 7.173 10.959 -29.029 1.00 56.28 151 LEU A C 1
ATOM 1246 O O . LEU A 1 151 ? 7.076 11.274 -27.841 1.00 56.28 151 LEU A O 1
ATOM 1250 N N . GLN A 1 152 ? 6.515 11.609 -29.993 1.00 54.00 152 GLN A N 1
ATOM 1251 C CA . GLN A 1 152 ? 5.584 12.709 -29.734 1.00 54.00 152 GLN A CA 1
ATOM 1252 C C . GLN A 1 152 ? 4.261 12.234 -29.106 1.00 54.00 152 GLN A C 1
ATOM 1254 O O . GLN A 1 152 ? 3.622 13.011 -28.391 1.00 54.00 152 GLN A O 1
ATOM 1259 N N . GLU A 1 153 ? 3.884 10.956 -29.245 1.00 50.94 153 GLU A N 1
ATOM 1260 C CA . GLU A 1 153 ? 2.741 10.364 -28.524 1.00 50.94 153 GLU A CA 1
ATOM 1261 C C . GLU A 1 153 ? 2.927 10.341 -26.994 1.00 50.94 153 GLU A C 1
ATOM 1263 O O . GLU A 1 153 ? 1.942 10.239 -26.259 1.00 50.94 153 GLU A O 1
ATOM 1268 N N . GLY A 1 154 ? 4.146 10.562 -26.480 1.00 51.75 154 GLY A N 1
ATOM 1269 C CA . GLY A 1 154 ? 4.402 10.838 -25.057 1.00 51.75 154 GLY A CA 1
ATOM 1270 C C . GLY A 1 154 ? 3.675 12.084 -24.511 1.00 51.75 154 GLY A C 1
ATOM 1271 O O . GLY A 1 154 ? 3.559 12.252 -23.295 1.00 51.75 154 GLY A O 1
ATOM 1272 N N . LYS A 1 155 ? 3.138 12.937 -25.398 1.00 54.03 155 LYS A N 1
ATOM 1273 C CA . LYS A 1 155 ? 2.282 14.098 -25.083 1.00 54.03 155 LYS A CA 1
ATOM 1274 C C . LYS A 1 155 ? 0.782 13.832 -25.263 1.00 54.03 155 LYS A C 1
ATOM 1276 O O . LYS A 1 155 ? -0.021 14.732 -25.017 1.00 54.03 155 LYS A O 1
ATOM 1281 N N . GLY A 1 156 ? 0.386 12.632 -25.688 1.00 55.00 156 GLY A N 1
ATOM 1282 C CA . GLY A 1 156 ? -1.015 12.296 -25.924 1.00 55.00 156 GLY A CA 1
ATOM 1283 C C . GLY A 1 156 ? -1.862 12.441 -24.655 1.00 55.00 156 GLY A C 1
ATOM 1284 O O . GLY A 1 156 ? -1.410 12.132 -23.552 1.00 55.00 156 GLY A O 1
ATOM 1285 N N . GLY A 1 157 ? -3.124 12.861 -24.798 1.00 59.31 157 GLY A N 1
ATOM 1286 C CA . GLY A 1 157 ? -4.071 12.991 -23.677 1.00 59.31 157 GLY A CA 1
ATOM 1287 C C . GLY A 1 157 ? -4.263 11.701 -22.859 1.00 59.31 157 GLY A C 1
ATOM 1288 O O . GLY A 1 157 ? -4.661 11.767 -21.699 1.00 59.31 157 GLY A O 1
ATOM 1289 N N . ASN A 1 158 ? -3.891 10.551 -23.431 1.00 61.47 158 ASN A N 1
ATOM 1290 C CA . ASN A 1 158 ? -3.912 9.232 -22.796 1.00 61.47 158 ASN A CA 1
ATOM 1291 C C . ASN A 1 158 ? -2.747 8.982 -21.820 1.00 61.47 158 ASN A C 1
ATOM 1293 O O . ASN A 1 158 ? -2.813 8.051 -21.017 1.00 61.47 158 ASN A O 1
ATOM 1297 N N . VAL A 1 159 ? -1.680 9.788 -21.865 1.00 70.62 159 VAL A N 1
ATOM 1298 C CA . VAL A 1 159 ? -0.550 9.684 -20.933 1.00 70.62 159 VAL A CA 1
ATOM 1299 C C . VAL A 1 159 ? -0.913 10.421 -19.641 1.00 70.62 159 VAL A C 1
ATOM 1301 O O . VAL A 1 159 ? -1.354 11.571 -19.718 1.00 70.62 159 VAL A O 1
ATOM 1304 N N . PRO A 1 160 ? -0.750 9.818 -18.448 1.00 80.44 160 PRO A N 1
ATOM 1305 C CA . PRO A 1 160 ? -1.026 10.499 -17.187 1.00 80.44 160 PRO A CA 1
ATOM 1306 C C . PRO A 1 160 ? -0.206 11.783 -17.037 1.00 80.44 160 PRO A C 1
ATOM 1308 O O . PRO A 1 160 ? 0.972 11.807 -17.387 1.00 80.44 160 PRO A O 1
ATOM 1311 N N . VAL A 1 161 ? -0.807 12.839 -16.480 1.00 84.38 161 VAL A N 1
ATOM 1312 C CA . VAL A 1 161 ? -0.196 14.181 -16.371 1.00 84.38 161 VAL A CA 1
ATOM 1313 C C . VAL A 1 161 ? 1.192 14.167 -15.729 1.00 84.38 161 VAL A C 1
ATOM 1315 O O . VAL A 1 161 ? 2.085 14.883 -16.167 1.00 84.38 161 VAL A O 1
ATOM 1318 N N . TYR A 1 162 ? 1.405 13.288 -14.751 1.00 83.81 162 TYR A N 1
ATOM 1319 C CA . TYR A 1 162 ? 2.668 13.146 -14.038 1.00 83.81 162 TYR A CA 1
ATOM 1320 C C . TYR A 1 162 ? 3.771 12.440 -14.855 1.00 83.81 162 TYR A C 1
ATOM 1322 O O . TYR A 1 162 ? 4.908 12.387 -14.404 1.00 83.81 162 TYR A O 1
ATOM 1330 N N . LEU A 1 163 ? 3.488 11.929 -16.056 1.00 84.44 163 LEU A N 1
ATOM 1331 C CA . LEU A 1 163 ? 4.465 11.294 -16.958 1.00 84.44 163 LEU A CA 1
ATOM 1332 C C . LEU A 1 163 ? 4.596 12.012 -18.310 1.00 84.44 163 LEU A C 1
ATOM 1334 O O . LEU A 1 163 ? 5.261 11.507 -19.203 1.00 84.44 163 LEU A O 1
ATOM 1338 N N . ARG A 1 164 ? 3.979 13.182 -18.498 1.00 85.19 164 ARG A N 1
ATOM 1339 C CA . ARG A 1 164 ? 4.099 13.943 -19.752 1.00 85.19 164 ARG A CA 1
ATOM 1340 C C . ARG A 1 164 ? 5.395 14.754 -19.759 1.00 85.19 164 ARG A C 1
ATOM 1342 O O . ARG A 1 164 ? 5.393 15.921 -19.374 1.00 85.19 164 ARG A O 1
ATOM 1349 N N . HIS A 1 165 ? 6.509 14.140 -20.154 1.00 76.94 165 HIS A N 1
ATOM 1350 C CA . HIS A 1 165 ? 7.801 14.819 -20.296 1.00 76.94 165 HIS A CA 1
ATOM 1351 C C . HIS A 1 165 ? 8.482 14.486 -21.622 1.00 76.94 165 HIS A C 1
ATOM 1353 O O . HIS A 1 165 ? 8.348 13.378 -22.133 1.00 76.94 165 HIS A O 1
ATOM 1359 N N . GLU A 1 166 ? 9.242 15.446 -22.146 1.00 67.12 166 GLU A N 1
ATOM 1360 C CA . GLU A 1 166 ? 10.038 15.298 -23.361 1.00 67.12 166 GLU A CA 1
ATOM 1361 C C . GLU A 1 166 ? 11.524 15.369 -23.004 1.00 67.12 166 GLU A C 1
ATOM 1363 O O . GLU A 1 166 ? 11.986 16.369 -22.458 1.00 67.12 166 GLU A O 1
ATOM 1368 N N . GLY A 1 167 ? 12.261 14.302 -23.312 1.00 70.69 167 GLY A N 1
ATOM 1369 C CA . GLY A 1 167 ? 13.698 14.203 -23.062 1.00 70.69 167 GLY A CA 1
ATOM 1370 C C . GLY A 1 167 ? 14.082 13.143 -22.032 1.00 70.69 167 GLY A C 1
ATOM 1371 O O . GLY A 1 167 ? 13.250 12.408 -21.496 1.00 70.69 167 GLY A O 1
ATOM 1372 N N . GLU A 1 168 ? 15.386 13.036 -21.787 1.00 71.50 168 GLU A N 1
ATOM 1373 C CA . GLU A 1 168 ? 15.933 12.069 -20.842 1.00 71.50 168 GLU A CA 1
ATOM 1374 C C . GLU A 1 168 ? 15.698 12.503 -19.397 1.00 71.50 168 GLU A C 1
ATOM 1376 O O . GLU A 1 168 ? 16.044 13.610 -18.984 1.00 71.50 168 GLU A O 1
ATOM 1381 N N . VAL A 1 169 ? 15.167 11.579 -18.602 1.00 79.62 169 VAL A N 1
ATOM 1382 C CA . VAL A 1 169 ? 14.859 11.813 -17.196 1.00 79.62 169 VAL A CA 1
ATOM 1383 C C . VAL A 1 169 ? 15.869 11.087 -16.313 1.00 79.62 169 VAL A C 1
ATOM 1385 O O . VAL A 1 169 ? 16.025 9.867 -16.393 1.00 79.62 169 VAL A O 1
ATOM 1388 N N . LYS A 1 170 ? 16.558 11.820 -15.432 1.00 78.06 170 LYS A N 1
ATOM 1389 C CA . LYS A 1 170 ? 17.562 11.224 -14.539 1.00 78.06 170 LYS A CA 1
ATOM 1390 C C . LYS A 1 170 ? 16.903 10.526 -13.352 1.00 78.06 170 LYS A C 1
ATOM 1392 O O . LYS A 1 170 ? 16.179 11.137 -12.571 1.00 78.06 170 LYS A O 1
ATOM 1397 N N . ASN A 1 171 ? 17.239 9.251 -13.157 1.00 81.38 171 ASN A N 1
ATOM 1398 C CA . ASN A 1 171 ? 16.822 8.496 -11.976 1.00 81.38 171 ASN A CA 1
ATOM 1399 C C . ASN A 1 171 ? 17.523 9.033 -10.712 1.00 81.38 171 ASN A C 1
ATOM 1401 O O . ASN A 1 171 ? 18.755 9.041 -10.637 1.00 81.38 171 ASN A O 1
ATOM 1405 N N . LYS A 1 172 ? 16.742 9.422 -9.695 1.00 85.81 172 LYS A N 1
ATOM 1406 C CA . LYS A 1 172 ? 17.255 9.957 -8.417 1.00 85.81 172 LYS A CA 1
ATOM 1407 C C . LYS A 1 172 ? 17.868 8.903 -7.483 1.00 85.81 172 LYS A C 1
ATOM 1409 O O . LYS A 1 172 ? 18.390 9.271 -6.437 1.00 85.81 172 LYS A O 1
ATOM 1414 N N . LYS A 1 173 ? 17.842 7.614 -7.852 1.00 82.12 173 LYS A N 1
ATOM 1415 C CA . LYS A 1 173 ? 18.444 6.488 -7.104 1.00 82.12 173 LYS A CA 1
ATOM 1416 C C . LYS A 1 173 ? 18.030 6.446 -5.625 1.00 82.12 173 LYS A C 1
ATOM 1418 O O . LYS A 1 173 ? 18.857 6.234 -4.741 1.00 82.12 173 LYS A O 1
ATOM 1423 N N . LEU A 1 174 ? 16.744 6.658 -5.362 1.00 84.88 174 LEU A N 1
ATOM 1424 C CA . LEU A 1 174 ? 16.185 6.649 -4.010 1.00 84.88 174 LEU A CA 1
ATOM 1425 C C . LEU A 1 174 ? 16.235 5.252 -3.388 1.00 84.88 174 LEU A C 1
ATOM 1427 O O . LEU A 1 174 ? 16.102 4.243 -4.085 1.00 84.88 174 LEU A O 1
ATOM 1431 N N . THR A 1 175 ? 16.362 5.183 -2.061 1.00 86.44 175 THR A N 1
ATOM 1432 C CA . THR A 1 175 ? 16.161 3.914 -1.358 1.00 86.44 175 THR A CA 1
ATOM 1433 C C . THR A 1 175 ? 14.667 3.620 -1.218 1.00 86.44 175 THR A C 1
ATOM 1435 O O . THR A 1 175 ? 13.836 4.527 -1.174 1.00 86.44 175 THR A O 1
ATOM 1438 N N . LYS A 1 176 ? 14.298 2.339 -1.066 1.00 84.38 176 LYS A N 1
ATOM 1439 C CA . LYS A 1 176 ? 12.893 1.945 -0.841 1.00 84.38 176 LYS A CA 1
ATOM 1440 C C . LYS A 1 176 ? 12.265 2.664 0.362 1.00 84.38 176 LYS A C 1
ATOM 1442 O O . LYS A 1 176 ? 11.070 2.941 0.343 1.00 84.38 176 LYS A O 1
ATOM 1447 N N . LYS A 1 177 ? 13.054 2.962 1.403 1.00 88.44 177 LYS A N 1
ATOM 1448 C CA . LYS A 1 177 ? 12.580 3.681 2.596 1.00 88.44 177 LYS A CA 1
ATOM 1449 C C . LYS A 1 177 ? 12.220 5.132 2.272 1.00 88.44 177 LYS A C 1
ATOM 1451 O O . LYS A 1 177 ? 11.168 5.584 2.715 1.00 88.44 177 LYS A O 1
ATOM 1456 N N . ASP A 1 178 ? 13.034 5.804 1.463 1.00 89.31 178 ASP A N 1
ATOM 1457 C CA . ASP A 1 178 ? 12.810 7.199 1.058 1.00 89.31 178 ASP A CA 1
ATOM 1458 C C . ASP A 1 178 ? 11.594 7.329 0.141 1.00 89.31 178 ASP A C 1
ATOM 1460 O O . ASP A 1 178 ? 10.796 8.250 0.270 1.00 89.31 178 ASP A O 1
ATOM 1464 N N . VAL A 1 179 ? 11.398 6.368 -0.765 1.00 88.69 179 VAL A N 1
ATOM 1465 C CA . VAL A 1 179 ? 10.193 6.346 -1.605 1.00 88.69 179 VAL A CA 1
ATOM 1466 C C . VAL A 1 179 ? 8.950 6.184 -0.729 1.00 88.69 179 VAL A C 1
ATOM 1468 O O . VAL A 1 179 ? 7.989 6.933 -0.873 1.00 88.69 179 VAL A O 1
ATOM 1471 N N . VAL A 1 180 ? 8.968 5.248 0.226 1.00 89.38 180 VAL A N 1
ATOM 1472 C CA . VAL A 1 180 ? 7.833 5.026 1.134 1.00 89.38 180 VAL A CA 1
ATOM 1473 C C . VAL A 1 180 ? 7.541 6.252 2.003 1.00 89.38 180 VAL A C 1
ATOM 1475 O O . VAL A 1 180 ? 6.368 6.545 2.229 1.00 89.38 180 VAL A O 1
ATOM 1478 N N . SER A 1 181 ? 8.557 6.969 2.496 1.00 91.75 181 SER A N 1
ATOM 1479 C CA . SER A 1 181 ? 8.328 8.193 3.274 1.00 91.75 181 SER A CA 1
ATOM 1480 C C . SER A 1 181 ? 7.686 9.284 2.418 1.00 91.75 181 SER A C 1
ATOM 1482 O O . SER A 1 181 ? 6.672 9.842 2.827 1.00 91.75 181 SER A O 1
ATOM 1484 N N . ILE A 1 182 ? 8.179 9.499 1.194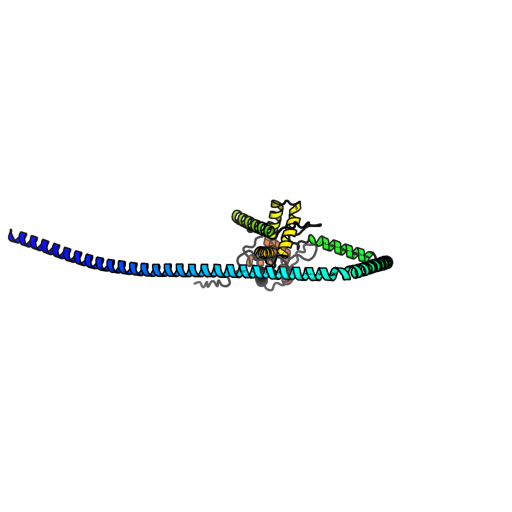 1.00 92.00 182 ILE A N 1
ATOM 1485 C CA . ILE A 1 182 ? 7.602 10.472 0.258 1.00 92.00 182 ILE A CA 1
ATOM 1486 C C . ILE A 1 182 ? 6.139 10.133 -0.057 1.00 92.00 182 ILE A C 1
ATOM 1488 O O . ILE A 1 182 ? 5.285 11.012 -0.003 1.00 92.00 182 ILE A O 1
ATOM 1492 N N . LEU A 1 183 ? 5.816 8.866 -0.334 1.00 92.25 183 LEU A N 1
ATOM 1493 C CA . LEU A 1 183 ? 4.434 8.455 -0.618 1.00 92.25 183 LEU A CA 1
ATOM 1494 C C . LEU A 1 183 ? 3.502 8.653 0.585 1.00 92.25 183 LEU A C 1
ATOM 1496 O O . LEU A 1 183 ? 2.357 9.077 0.418 1.00 92.25 183 LEU A O 1
ATOM 1500 N N . LYS A 1 184 ? 3.987 8.387 1.805 1.00 92.12 184 LYS A N 1
ATOM 1501 C CA . LYS A 1 184 ? 3.231 8.656 3.038 1.00 92.12 184 LYS A CA 1
ATOM 1502 C C . LYS A 1 184 ? 2.974 10.148 3.233 1.00 92.12 184 LYS A C 1
ATOM 1504 O O . LYS A 1 184 ? 1.866 10.511 3.624 1.00 92.12 184 LYS A O 1
ATOM 1509 N N . ASP A 1 185 ? 3.958 10.993 2.938 1.00 93.62 185 ASP A N 1
ATOM 1510 C CA . ASP A 1 185 ? 3.806 12.447 3.016 1.00 93.62 185 ASP A CA 1
ATOM 1511 C C . ASP A 1 185 ? 2.756 12.948 2.016 1.00 93.62 185 ASP A C 1
ATOM 1513 O O . ASP A 1 185 ? 1.878 13.722 2.392 1.00 93.62 185 ASP A O 1
ATOM 1517 N N . ILE A 1 186 ? 2.782 12.447 0.773 1.00 92.94 186 ILE A N 1
ATOM 1518 C CA . ILE A 1 186 ? 1.786 12.781 -0.259 1.00 92.94 186 ILE A CA 1
ATOM 1519 C C . ILE A 1 186 ? 0.375 12.424 0.223 1.00 92.94 186 ILE A C 1
ATOM 1521 O O . ILE A 1 186 ? -0.547 13.229 0.102 1.00 92.94 186 ILE A O 1
ATOM 1525 N N . TRP A 1 187 ? 0.198 11.244 0.823 1.00 90.31 187 TRP A N 1
ATOM 1526 C CA . TRP A 1 187 ? -1.076 10.834 1.424 1.00 90.31 187 TRP A CA 1
ATOM 1527 C C . TRP A 1 187 ? -1.523 11.727 2.565 1.00 90.31 187 TRP A C 1
ATOM 1529 O O . TRP A 1 187 ? -2.677 12.157 2.594 1.00 90.31 187 TRP A O 1
ATOM 1539 N N . LYS A 1 188 ? -0.613 12.052 3.476 1.00 92.06 188 LYS A N 1
ATOM 1540 C CA . LYS A 1 188 ? -0.917 12.922 4.606 1.00 92.06 188 LYS A CA 1
ATOM 1541 C C . LYS A 1 188 ? -1.346 14.318 4.145 1.00 92.06 188 LYS A C 1
ATOM 1543 O O . LYS A 1 188 ? -2.343 14.836 4.643 1.00 92.06 188 LYS A O 1
ATOM 1548 N N . GLU A 1 189 ? -0.634 14.905 3.184 1.00 93.06 189 GLU A N 1
ATOM 1549 C CA . GLU A 1 189 ? -0.957 16.233 2.649 1.00 93.06 189 GLU A CA 1
ATOM 1550 C C . GLU A 1 189 ? -2.257 16.234 1.841 1.00 93.06 189 GLU A C 1
ATOM 1552 O O . GLU A 1 189 ? -3.055 17.160 1.994 1.00 93.06 189 GLU A O 1
ATOM 1557 N N . LYS A 1 190 ? -2.528 15.186 1.051 1.00 89.12 190 LYS A N 1
ATOM 1558 C CA . LYS A 1 190 ? -3.793 15.074 0.311 1.00 89.12 190 LYS A CA 1
ATOM 1559 C C . LYS A 1 190 ? -4.987 15.014 1.254 1.00 89.12 190 LYS A C 1
ATOM 1561 O O . LYS A 1 190 ? -5.941 15.762 1.077 1.00 89.12 190 LYS A O 1
ATOM 1566 N N . ILE A 1 191 ? -4.920 14.156 2.273 1.00 87.50 191 ILE A N 1
ATOM 1567 C CA . ILE A 1 191 ? -6.002 13.999 3.253 1.00 87.50 191 ILE A CA 1
ATOM 1568 C C . ILE A 1 191 ? -6.252 15.321 3.988 1.00 87.50 191 ILE A C 1
ATOM 1570 O O . ILE A 1 191 ? -7.402 15.731 4.127 1.00 87.50 191 ILE A O 1
ATOM 1574 N N . ALA A 1 192 ? -5.192 16.013 4.413 1.00 90.25 192 ALA A N 1
ATOM 1575 C CA . ALA A 1 192 ? -5.317 17.305 5.083 1.00 90.25 192 ALA A CA 1
ATOM 1576 C C . ALA A 1 192 ? -5.961 18.370 4.178 1.00 90.25 192 ALA A C 1
ATOM 1578 O O . ALA A 1 192 ? -6.830 19.116 4.630 1.00 90.25 192 ALA A O 1
ATOM 1579 N N . LEU A 1 193 ? -5.576 18.420 2.897 1.00 88.06 193 LEU A N 1
ATOM 1580 C CA . LEU A 1 193 ? -6.145 19.365 1.937 1.00 88.06 193 LEU A CA 1
ATOM 1581 C C . LEU A 1 193 ? -7.632 19.089 1.678 1.00 88.06 193 LEU A C 1
ATOM 1583 O O . LEU A 1 193 ? -8.437 20.018 1.645 1.00 88.06 193 LEU A O 1
ATOM 1587 N N . GLU A 1 194 ? -8.016 17.824 1.521 1.00 88.38 194 GLU A N 1
ATOM 1588 C CA . GLU A 1 194 ? -9.414 17.441 1.292 1.00 88.38 194 GLU A CA 1
ATOM 1589 C C . GLU A 1 194 ? -10.291 17.696 2.521 1.00 88.38 194 GLU A C 1
ATOM 1591 O O . GLU A 1 194 ? -11.439 18.109 2.376 1.00 88.38 194 GLU A O 1
ATOM 1596 N N . GLN A 1 195 ? -9.747 17.528 3.730 1.00 85.81 195 GLN A N 1
ATOM 1597 C CA . GLN A 1 195 ? -10.435 17.888 4.973 1.00 85.81 195 GLN A CA 1
ATOM 1598 C C . GLN A 1 195 ? -10.661 19.398 5.096 1.00 85.81 195 GLN A C 1
ATOM 1600 O O . GLN A 1 195 ? -11.725 19.818 5.540 1.00 85.81 195 GLN A O 1
ATOM 1605 N N . GLN A 1 196 ? -9.685 20.217 4.692 1.00 85.00 196 GLN A N 1
ATOM 1606 C CA . GLN A 1 196 ? -9.801 21.678 4.755 1.00 85.00 196 GLN A CA 1
ATOM 1607 C C . GLN A 1 196 ? -10.738 22.245 3.687 1.00 85.00 196 GLN A C 1
ATOM 1609 O O . GLN A 1 196 ? -11.482 23.185 3.948 1.00 85.00 196 GLN A O 1
ATOM 1614 N N . THR A 1 197 ? -10.690 21.697 2.473 1.00 84.00 197 THR A N 1
ATOM 1615 C CA . THR A 1 197 ? -11.433 22.230 1.321 1.00 84.00 197 THR A CA 1
ATOM 1616 C C . THR A 1 197 ? -12.807 21.590 1.130 1.00 84.00 197 THR A C 1
ATOM 1618 O O . THR A 1 197 ? -13.621 22.118 0.373 1.00 84.00 197 THR A O 1
ATOM 1621 N N . GLY A 1 198 ? -13.067 20.439 1.761 1.00 79.19 198 GLY A N 1
ATOM 1622 C CA . GLY A 1 198 ? -14.295 19.657 1.593 1.00 79.19 198 GLY A CA 1
ATOM 1623 C C . GLY A 1 198 ? -14.476 19.051 0.194 1.00 79.19 198 GLY A C 1
ATOM 1624 O O . GLY A 1 198 ? -15.502 18.431 -0.077 1.00 79.19 198 GLY A O 1
ATOM 1625 N N . LYS A 1 199 ? -13.501 19.216 -0.710 1.00 80.19 199 LYS A N 1
ATOM 1626 C CA . LYS A 1 199 ? -13.551 18.744 -2.099 1.00 80.19 199 LYS A CA 1
ATOM 1627 C C . LYS A 1 199 ? -12.520 17.644 -2.311 1.00 80.19 199 LYS A C 1
ATOM 1629 O O . LYS A 1 199 ? -11.354 17.810 -1.969 1.00 80.19 199 LYS A O 1
ATOM 1634 N N . ARG A 1 200 ? -12.937 16.529 -2.918 1.00 77.25 200 ARG A N 1
ATOM 1635 C CA . ARG A 1 200 ? -12.010 15.468 -3.336 1.00 77.25 200 ARG A CA 1
ATOM 1636 C C . ARG A 1 200 ? -11.238 15.911 -4.574 1.00 77.25 200 ARG A C 1
ATOM 1638 O O . ARG A 1 200 ? -11.833 16.373 -5.543 1.00 77.25 200 ARG A O 1
ATOM 1645 N N . SER A 1 201 ? -9.923 15.735 -4.537 1.00 79.25 201 SER A N 1
ATOM 1646 C CA . SER A 1 201 ? -9.019 16.012 -5.652 1.00 79.25 201 SER A CA 1
ATOM 1647 C C . SER A 1 201 ? -8.550 14.710 -6.297 1.00 79.25 201 SER A C 1
ATOM 1649 O O . SER A 1 201 ? -8.412 13.669 -5.639 1.00 79.25 201 SER A O 1
ATOM 1651 N N . SER A 1 202 ? -8.314 14.764 -7.604 1.00 84.31 202 SER A N 1
ATOM 1652 C CA . SER A 1 202 ? -7.794 13.624 -8.346 1.00 84.31 202 SER A CA 1
ATOM 1653 C C . SER A 1 202 ? -6.329 13.364 -7.975 1.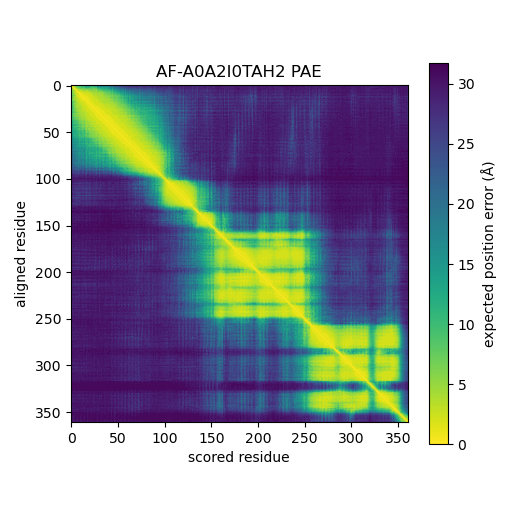00 84.31 202 SER A C 1
ATOM 1655 O O . SER A 1 202 ? -5.527 14.289 -7.835 1.00 84.31 202 SER A O 1
ATOM 1657 N N . LEU A 1 203 ? -5.994 12.091 -7.734 1.00 86.62 203 LEU A N 1
ATOM 1658 C CA . LEU A 1 203 ? -4.673 11.696 -7.245 1.00 86.62 203 LEU A CA 1
ATOM 1659 C C . LEU A 1 203 ? -3.547 11.997 -8.254 1.00 86.62 203 LEU A C 1
ATOM 1661 O O . LEU A 1 203 ? -2.558 12.577 -7.819 1.00 86.62 203 LEU A O 1
ATOM 1665 N N . PRO A 1 204 ? -3.651 11.653 -9.551 1.00 88.94 204 PRO A N 1
ATOM 1666 C CA . PRO A 1 204 ? -2.642 12.004 -10.557 1.00 88.94 204 PRO A CA 1
ATOM 1667 C C . PRO A 1 204 ? -2.261 13.492 -10.582 1.00 88.94 204 PRO A C 1
ATOM 1669 O O . PRO A 1 204 ? -1.080 13.837 -10.631 1.00 88.94 204 PRO A O 1
ATOM 1672 N N . GLU A 1 205 ? -3.253 14.373 -10.501 1.00 88.88 205 GLU A N 1
ATOM 1673 C CA . GLU A 1 205 ? -3.100 15.826 -10.529 1.00 88.88 205 GLU A CA 1
ATOM 1674 C C . GLU A 1 205 ? -2.494 16.328 -9.219 1.00 88.88 205 GLU A C 1
ATOM 1676 O O . GLU A 1 205 ? -1.553 17.126 -9.238 1.00 88.88 205 GLU A O 1
ATOM 1681 N N . PHE A 1 206 ? -2.978 15.817 -8.081 1.00 91.75 206 PHE A N 1
ATOM 1682 C CA . PHE A 1 206 ? -2.413 16.122 -6.766 1.00 91.75 206 PHE A CA 1
ATOM 1683 C C . PHE A 1 206 ? -0.954 15.657 -6.653 1.00 91.75 206 PHE A C 1
ATOM 1685 O O . PHE A 1 206 ? -0.108 16.362 -6.113 1.00 91.75 206 PHE A O 1
ATOM 1692 N N . PHE A 1 207 ? -0.641 14.476 -7.185 1.00 92.62 207 PHE A N 1
ATOM 1693 C CA . PHE A 1 207 ? 0.700 13.903 -7.171 1.00 92.62 207 PHE A CA 1
ATOM 1694 C C . PHE A 1 207 ? 1.692 14.797 -7.919 1.00 92.62 207 PHE A C 1
ATOM 1696 O O . PHE A 1 207 ? 2.745 15.126 -7.378 1.00 92.62 207 PHE A O 1
ATOM 1703 N N . LEU A 1 208 ? 1.342 15.252 -9.127 1.00 91.56 208 LEU A N 1
ATOM 1704 C CA . LEU A 1 208 ? 2.190 16.171 -9.885 1.00 91.56 208 LEU A CA 1
ATOM 1705 C C . LEU A 1 208 ? 2.361 17.514 -9.163 1.00 91.56 208 LEU A C 1
ATOM 1707 O O . LEU A 1 208 ? 3.487 17.974 -8.985 1.00 91.56 208 LEU A O 1
ATOM 1711 N N . SER A 1 209 ? 1.263 18.110 -8.697 1.00 91.25 209 SER A N 1
ATOM 1712 C CA . SER A 1 209 ? 1.304 19.414 -8.022 1.00 91.25 209 SER A CA 1
ATOM 1713 C C . SER A 1 209 ? 2.066 19.371 -6.691 1.00 91.25 209 SER A C 1
ATOM 1715 O O . SER A 1 209 ? 2.792 20.311 -6.366 1.00 91.25 209 SER A O 1
ATOM 1717 N N . TYR A 1 210 ? 2.012 18.256 -5.958 1.00 94.00 210 TYR A N 1
ATOM 1718 C CA . TYR A 1 210 ? 2.870 18.012 -4.798 1.00 94.00 210 TYR A CA 1
ATOM 1719 C C . TYR A 1 210 ? 4.356 18.026 -5.172 1.00 94.00 210 TYR A C 1
ATOM 1721 O O . TYR A 1 210 ? 5.162 18.682 -4.509 1.00 94.00 210 TYR A O 1
ATOM 1729 N N . LEU A 1 211 ? 4.736 17.302 -6.231 1.00 93.62 211 LEU A N 1
ATOM 1730 C CA . LEU A 1 211 ? 6.133 17.207 -6.658 1.00 93.62 211 LEU A CA 1
ATOM 1731 C C . LEU A 1 211 ? 6.667 18.549 -7.159 1.00 93.62 211 LEU A C 1
ATOM 1733 O O . LEU A 1 211 ? 7.785 18.920 -6.809 1.00 93.62 211 LEU A O 1
ATOM 1737 N N . GLN A 1 212 ? 5.852 19.295 -7.903 1.00 93.25 212 GLN A N 1
ATOM 1738 C CA . GLN A 1 212 ? 6.156 20.661 -8.335 1.00 93.25 212 GLN A CA 1
ATOM 1739 C C . GLN A 1 212 ? 6.377 21.587 -7.137 1.00 93.25 212 GLN A C 1
ATOM 1741 O O . GLN A 1 212 ? 7.398 22.267 -7.058 1.00 93.25 212 GLN A O 1
ATOM 1746 N N . LYS A 1 213 ? 5.486 21.538 -6.140 1.00 93.38 213 LYS A N 1
ATOM 1747 C CA . LYS A 1 213 ? 5.602 22.343 -4.918 1.00 93.38 213 LYS A CA 1
ATOM 1748 C C . LYS A 1 213 ? 6.834 21.986 -4.078 1.00 93.38 213 LYS A C 1
ATOM 1750 O O . LYS A 1 213 ? 7.469 22.879 -3.526 1.00 93.38 213 LYS A O 1
ATOM 1755 N N . LYS A 1 214 ? 7.161 20.695 -3.939 1.00 91.75 214 LYS A N 1
ATOM 1756 C CA . LYS A 1 214 ? 8.230 20.219 -3.040 1.00 91.75 214 LYS A CA 1
ATOM 1757 C C . LYS A 1 214 ? 9.621 20.259 -3.672 1.00 91.75 214 LYS A C 1
ATOM 1759 O O . LYS A 1 214 ? 10.594 20.512 -2.968 1.00 91.75 214 LYS A O 1
ATOM 1764 N N . PHE A 1 215 ? 9.724 19.983 -4.970 1.00 89.50 215 PHE A N 1
ATOM 1765 C CA . PHE A 1 215 ? 11.005 19.796 -5.661 1.00 89.50 215 PHE A CA 1
ATOM 1766 C C . PHE A 1 215 ? 11.244 20.788 -6.806 1.00 89.50 215 PHE A C 1
ATOM 1768 O O . PHE A 1 215 ? 12.335 20.794 -7.376 1.00 89.50 215 PHE A O 1
ATOM 1775 N N . GLY A 1 216 ? 10.264 21.639 -7.115 1.00 89.31 216 GLY A N 1
ATOM 1776 C CA . GLY A 1 216 ? 10.309 22.594 -8.218 1.00 89.31 216 GLY A CA 1
ATOM 1777 C C . GLY A 1 216 ? 9.927 21.969 -9.559 1.00 89.31 216 GLY A C 1
ATOM 1778 O O . GLY A 1 216 ? 10.141 20.778 -9.798 1.00 89.31 216 GLY A O 1
ATOM 1779 N N . ASP A 1 217 ? 9.396 22.793 -10.462 1.00 83.12 217 ASP A N 1
ATOM 1780 C CA . ASP A 1 217 ? 8.861 22.346 -11.757 1.00 83.12 217 ASP A CA 1
ATOM 1781 C C . ASP A 1 217 ? 9.896 21.615 -12.618 1.00 83.12 217 ASP A C 1
ATOM 1783 O O . ASP A 1 217 ? 9.590 20.592 -13.229 1.00 83.12 217 ASP A O 1
ATOM 1787 N N . ALA A 1 218 ? 11.148 22.085 -12.606 1.00 80.44 218 ALA A N 1
ATOM 1788 C CA . ALA A 1 218 ? 12.232 21.500 -13.392 1.00 80.44 218 ALA A CA 1
ATOM 1789 C C . ALA A 1 218 ? 12.590 20.067 -12.958 1.00 80.44 218 ALA A C 1
ATOM 1791 O O . ALA A 1 218 ? 12.947 19.241 -13.794 1.00 80.44 218 ALA A O 1
ATOM 1792 N N . ALA A 1 219 ? 12.490 19.753 -11.662 1.00 86.31 219 ALA A N 1
ATOM 1793 C CA . ALA A 1 219 ? 12.829 18.431 -11.138 1.00 86.31 219 ALA A CA 1
ATOM 1794 C C . ALA A 1 219 ? 11.599 17.529 -10.961 1.00 86.31 219 ALA A C 1
ATOM 1796 O O . ALA A 1 219 ? 11.759 16.315 -10.826 1.00 86.31 219 ALA A O 1
ATOM 1797 N N . ALA A 1 220 ? 10.384 18.087 -10.955 1.00 89.31 220 ALA A N 1
ATOM 1798 C CA . ALA A 1 220 ? 9.145 17.357 -10.692 1.00 89.31 220 ALA A CA 1
ATOM 1799 C C . ALA A 1 220 ? 8.985 16.122 -11.590 1.00 89.31 220 ALA A C 1
ATOM 1801 O O . ALA A 1 220 ? 8.589 15.063 -11.105 1.00 89.31 220 ALA A O 1
ATOM 1802 N N . MET A 1 221 ? 9.378 16.221 -12.863 1.00 88.88 221 MET A N 1
ATOM 1803 C CA . MET A 1 221 ? 9.329 15.087 -13.790 1.00 88.88 221 MET A CA 1
ATOM 1804 C C . MET A 1 221 ? 10.358 14.011 -13.435 1.00 88.88 221 MET A C 1
ATOM 1806 O O . MET A 1 221 ? 10.016 12.832 -13.387 1.00 88.88 221 MET A O 1
ATOM 1810 N N . GLU A 1 222 ? 11.584 14.392 -13.070 1.00 89.81 222 GLU A N 1
ATOM 1811 C CA . GLU A 1 222 ? 12.605 13.444 -12.604 1.00 89.81 222 GLU A CA 1
ATOM 1812 C C . GLU A 1 222 ? 12.173 12.674 -11.359 1.00 89.81 222 GLU A C 1
ATOM 1814 O O . GLU A 1 222 ? 12.367 11.456 -11.263 1.00 89.81 222 GLU A O 1
ATOM 1819 N N . TRP A 1 223 ? 11.529 13.366 -10.424 1.00 91.94 223 TRP A N 1
ATOM 1820 C CA . TRP A 1 223 ? 10.942 12.745 -9.245 1.00 91.94 223 TRP A CA 1
ATOM 1821 C C . TRP A 1 223 ? 9.753 11.860 -9.599 1.00 91.94 223 TRP A C 1
ATOM 1823 O O . TRP A 1 223 ? 9.677 10.737 -9.106 1.00 91.94 223 TRP A O 1
ATOM 1833 N N . SER A 1 224 ? 8.870 12.315 -10.483 1.00 91.31 224 SER A N 1
ATOM 1834 C CA . SER A 1 224 ? 7.690 11.560 -10.889 1.00 91.31 224 SER A CA 1
ATOM 1835 C C . SER A 1 224 ? 8.059 10.225 -11.536 1.00 91.31 224 SER A C 1
ATOM 1837 O O . SER A 1 224 ? 7.619 9.176 -11.064 1.00 91.31 224 SER A O 1
ATOM 1839 N N . TYR A 1 225 ? 8.949 10.233 -12.534 1.00 89.25 225 TYR A N 1
ATOM 1840 C CA . TYR A 1 225 ? 9.435 9.005 -13.169 1.00 89.25 225 TYR A CA 1
ATOM 1841 C C . TYR A 1 225 ? 10.190 8.111 -12.186 1.00 89.25 225 TYR A C 1
ATOM 1843 O O . TYR A 1 225 ? 9.990 6.897 -12.184 1.00 89.25 225 TYR A O 1
ATOM 1851 N N . THR A 1 226 ? 11.018 8.688 -11.306 1.00 90.38 226 THR A N 1
ATOM 1852 C CA . THR A 1 226 ? 11.739 7.895 -10.302 1.00 90.38 226 THR A CA 1
ATOM 1853 C C . THR A 1 226 ? 10.767 7.194 -9.351 1.00 90.38 226 THR A C 1
ATOM 1855 O O . THR A 1 226 ? 10.913 5.998 -9.098 1.00 90.38 226 THR A O 1
ATOM 1858 N N . LEU A 1 227 ? 9.771 7.905 -8.821 1.00 90.44 227 LEU A N 1
ATOM 1859 C CA . LEU A 1 227 ? 8.776 7.337 -7.912 1.00 90.44 227 LEU A CA 1
ATOM 1860 C C . LEU A 1 227 ? 7.900 6.306 -8.630 1.00 90.44 227 LEU A C 1
ATOM 1862 O O . LEU A 1 227 ? 7.681 5.222 -8.092 1.00 90.44 227 LEU A O 1
ATOM 1866 N N . TYR A 1 228 ? 7.457 6.610 -9.852 1.00 89.31 228 TYR A N 1
ATOM 1867 C CA . TYR A 1 228 ? 6.661 5.714 -10.688 1.00 89.31 228 TYR A CA 1
ATOM 1868 C C . TYR A 1 228 ? 7.376 4.384 -10.955 1.00 89.31 228 TYR A C 1
ATOM 1870 O O . TYR A 1 228 ? 6.808 3.320 -10.712 1.00 89.31 228 TYR A O 1
ATOM 1878 N N . GLU A 1 229 ? 8.641 4.426 -11.373 1.00 86.69 229 GLU A N 1
ATOM 1879 C CA . GLU A 1 229 ? 9.437 3.221 -11.620 1.00 86.69 229 GLU A CA 1
ATOM 1880 C C . GLU A 1 229 ? 9.721 2.439 -10.333 1.00 86.69 229 GLU A C 1
ATOM 1882 O O . GLU A 1 229 ? 9.616 1.213 -10.314 1.00 86.69 229 GLU A O 1
ATOM 1887 N N . ASN A 1 230 ? 10.008 3.125 -9.222 1.00 86.88 230 ASN A N 1
ATOM 1888 C CA . ASN A 1 230 ? 10.209 2.455 -7.935 1.00 86.88 230 ASN A CA 1
ATOM 1889 C C . ASN A 1 230 ? 8.946 1.724 -7.467 1.00 86.88 230 ASN A C 1
ATOM 1891 O O . ASN A 1 230 ? 9.037 0.588 -7.002 1.00 86.88 230 ASN A O 1
ATOM 1895 N N . MET A 1 231 ? 7.779 2.350 -7.619 1.00 88.06 231 MET A N 1
ATOM 1896 C CA . MET A 1 231 ? 6.486 1.737 -7.327 1.00 88.06 231 MET A CA 1
ATOM 1897 C C . MET A 1 231 ? 6.210 0.529 -8.229 1.00 88.06 231 MET A C 1
ATOM 1899 O O . MET A 1 231 ? 5.854 -0.536 -7.727 1.00 88.06 231 MET A O 1
ATOM 1903 N N . ARG A 1 232 ? 6.463 0.656 -9.537 1.00 83.81 232 ARG A N 1
ATOM 1904 C CA . ARG A 1 232 ? 6.259 -0.415 -10.525 1.00 83.81 232 ARG A CA 1
ATOM 1905 C C . ARG A 1 232 ? 7.131 -1.648 -10.259 1.00 83.81 232 ARG A C 1
ATOM 1907 O O . ARG A 1 232 ? 6.679 -2.779 -10.446 1.00 83.81 232 ARG A O 1
ATOM 1914 N N . LEU A 1 233 ? 8.380 -1.431 -9.842 1.00 81.88 233 LEU A N 1
ATOM 1915 C CA . LEU A 1 233 ? 9.372 -2.488 -9.615 1.00 81.88 233 LEU A CA 1
ATOM 1916 C C . LEU A 1 233 ? 9.274 -3.121 -8.216 1.00 81.88 233 LEU A C 1
ATOM 1918 O O . LEU A 1 233 ? 9.641 -4.281 -8.040 1.00 81.88 233 LEU A O 1
ATOM 1922 N N . CYS A 1 234 ? 8.788 -2.393 -7.205 1.00 77.06 234 CYS A N 1
ATOM 1923 C CA . CYS A 1 234 ? 8.775 -2.851 -5.810 1.00 77.06 234 CYS A CA 1
ATOM 1924 C C . CYS A 1 234 ? 7.405 -3.373 -5.349 1.00 77.06 234 CYS A C 1
ATOM 1926 O O . CYS A 1 234 ? 6.863 -2.904 -4.347 1.00 77.06 234 CYS A O 1
ATOM 1928 N N . ARG A 1 235 ? 6.890 -4.400 -6.033 1.00 69.44 235 ARG A N 1
ATOM 1929 C CA . ARG A 1 235 ? 5.561 -4.989 -5.766 1.00 69.44 235 ARG A CA 1
ATOM 1930 C C . ARG A 1 235 ? 5.417 -5.636 -4.386 1.00 69.44 235 ARG A C 1
ATOM 1932 O O . ARG A 1 235 ? 4.354 -5.606 -3.791 1.00 69.44 235 ARG A O 1
ATOM 1939 N N . SER A 1 236 ? 6.514 -6.128 -3.804 1.00 76.38 236 SER A N 1
ATOM 1940 C CA . SER A 1 236 ? 6.500 -6.797 -2.493 1.00 76.38 236 SER A CA 1
ATOM 1941 C C . SER A 1 236 ? 6.174 -5.878 -1.305 1.00 76.38 236 SER A C 1
ATOM 1943 O O . SER A 1 236 ? 6.087 -6.348 -0.173 1.00 76.38 236 SER A O 1
ATOM 1945 N N . ASN A 1 237 ? 6.091 -4.561 -1.508 1.00 83.38 237 ASN A N 1
ATOM 1946 C CA . ASN A 1 237 ? 5.782 -3.609 -0.450 1.00 83.38 237 ASN A CA 1
ATOM 1947 C C . ASN A 1 237 ? 4.350 -3.095 -0.614 1.00 83.38 237 ASN A C 1
ATOM 1949 O O . ASN A 1 237 ? 4.053 -2.359 -1.552 1.00 83.38 237 ASN A O 1
ATOM 1953 N N . HIS A 1 238 ? 3.497 -3.419 0.358 1.00 81.44 238 HIS A N 1
ATOM 1954 C CA . HIS A 1 238 ? 2.076 -3.072 0.347 1.00 81.44 238 HIS A CA 1
ATOM 1955 C C . HIS A 1 238 ? 1.808 -1.570 0.157 1.00 81.44 238 HIS A C 1
ATOM 1957 O O . HIS A 1 238 ? 0.851 -1.202 -0.516 1.00 81.44 238 HIS A O 1
ATOM 1963 N N . VAL A 1 239 ? 2.642 -0.684 0.718 1.00 83.25 239 VAL A N 1
ATOM 1964 C CA . VAL A 1 239 ? 2.469 0.775 0.580 1.00 83.25 239 VAL A CA 1
ATOM 1965 C C . VAL A 1 239 ? 2.742 1.221 -0.855 1.00 83.25 239 VAL A C 1
ATOM 1967 O O . VAL A 1 239 ? 1.966 1.992 -1.411 1.00 83.25 239 VAL A O 1
ATOM 1970 N N . LEU A 1 240 ? 3.819 0.712 -1.461 1.00 84.69 240 LEU A N 1
ATOM 1971 C CA . LEU A 1 240 ? 4.190 1.008 -2.848 1.00 84.69 240 LEU A CA 1
ATOM 1972 C C . LEU A 1 240 ? 3.152 0.446 -3.827 1.00 84.69 240 LEU A C 1
ATOM 1974 O O . LEU A 1 240 ? 2.700 1.176 -4.703 1.00 84.69 240 LEU A O 1
ATOM 1978 N N . SER A 1 241 ? 2.737 -0.809 -3.631 1.00 83.25 241 SER A N 1
ATOM 1979 C CA . SER A 1 241 ? 1.724 -1.472 -4.461 1.00 83.25 241 SER A CA 1
ATOM 1980 C C . SER A 1 241 ? 0.364 -0.769 -4.373 1.00 83.25 241 SER A C 1
ATOM 1982 O O . SER A 1 241 ? -0.199 -0.379 -5.395 1.00 83.25 241 SER A O 1
ATOM 1984 N N . SER A 1 242 ? -0.122 -0.482 -3.159 1.00 82.31 242 SER A N 1
ATOM 1985 C CA . SER A 1 242 ? -1.410 0.201 -2.968 1.00 82.31 242 SER A CA 1
ATOM 1986 C C . SER A 1 242 ? -1.415 1.594 -3.593 1.00 82.31 242 SER A C 1
ATOM 1988 O O . SER A 1 242 ? -2.377 1.977 -4.255 1.00 82.31 242 SER A O 1
ATOM 1990 N N . PHE A 1 243 ? -0.337 2.361 -3.405 1.00 87.88 243 PHE A N 1
ATOM 1991 C CA . PHE A 1 243 ? -0.238 3.695 -3.991 1.00 87.88 243 PHE A CA 1
ATOM 1992 C C . PHE A 1 243 ? -0.187 3.620 -5.519 1.00 87.88 243 PHE A C 1
ATOM 1994 O O . PHE A 1 243 ? -0.910 4.356 -6.186 1.00 87.88 243 PHE A O 1
ATOM 2001 N N . TYR A 1 244 ? 0.612 2.703 -6.075 1.00 86.81 244 TYR A N 1
ATOM 2002 C CA . TYR A 1 244 ? 0.695 2.469 -7.517 1.00 86.81 244 TYR A CA 1
ATOM 2003 C C . TYR A 1 244 ? -0.670 2.136 -8.115 1.00 86.81 244 TYR A C 1
ATOM 2005 O O . TYR A 1 244 ? -1.049 2.693 -9.149 1.00 86.81 244 TYR A O 1
ATOM 2013 N N . ALA A 1 245 ? -1.423 1.270 -7.436 1.00 81.75 245 ALA A N 1
ATOM 2014 C CA . ALA A 1 245 ? -2.699 0.804 -7.934 1.00 81.75 245 ALA A CA 1
ATOM 2015 C C . ALA A 1 245 ? -3.750 1.916 -7.994 1.00 81.75 245 ALA A C 1
ATOM 2017 O O . ALA A 1 245 ? -4.493 2.043 -8.967 1.00 81.75 245 ALA A O 1
ATOM 2018 N N . ILE A 1 246 ? -3.771 2.782 -6.981 1.00 84.44 246 ILE A N 1
ATOM 2019 C CA . ILE A 1 246 ? -4.678 3.933 -6.936 1.00 84.44 246 ILE A CA 1
ATOM 2020 C C . ILE A 1 246 ? -4.217 5.020 -7.918 1.00 84.44 246 ILE A C 1
ATOM 2022 O O . ILE A 1 246 ? -5.050 5.610 -8.601 1.00 84.44 246 ILE A O 1
ATOM 2026 N N . LEU A 1 247 ? -2.905 5.266 -8.030 1.00 86.19 247 LEU A N 1
ATOM 2027 C CA . LEU A 1 247 ? -2.335 6.277 -8.931 1.00 86.19 247 LEU A CA 1
ATOM 2028 C C . LEU A 1 247 ? -2.607 5.954 -10.403 1.00 86.19 247 LEU A C 1
ATOM 2030 O O . LEU A 1 247 ? -2.890 6.853 -11.188 1.00 86.19 247 LEU A O 1
ATOM 2034 N N . THR A 1 248 ? -2.534 4.676 -10.771 1.00 79.94 248 THR A N 1
ATOM 2035 C CA . THR A 1 248 ? -2.711 4.219 -12.158 1.00 79.94 248 THR A CA 1
ATOM 2036 C C . THR A 1 248 ? -4.126 3.731 -12.467 1.00 79.94 248 THR A C 1
ATOM 2038 O O . THR A 1 248 ? -4.470 3.555 -13.637 1.00 79.94 248 THR A O 1
ATOM 2041 N N . GLY A 1 249 ? -4.943 3.481 -11.439 1.00 71.75 249 GLY A N 1
ATOM 2042 C CA . GLY A 1 249 ? -6.233 2.802 -11.564 1.00 71.75 249 GLY A CA 1
ATOM 2043 C C . GLY A 1 249 ? -6.117 1.325 -11.964 1.00 71.75 249 GLY A C 1
ATOM 2044 O O . GLY A 1 249 ? -7.121 0.731 -12.371 1.00 71.75 249 GLY A O 1
ATOM 2045 N N . LYS A 1 250 ? -4.913 0.742 -11.877 1.00 68.81 250 LYS A N 1
ATOM 2046 C CA . LYS A 1 250 ? -4.587 -0.623 -12.308 1.00 68.81 250 LYS A CA 1
ATOM 2047 C C . LYS A 1 250 ? -4.114 -1.494 -11.135 1.00 68.81 250 LYS A C 1
ATOM 2049 O O . LYS A 1 250 ? -3.619 -0.962 -10.160 1.00 68.81 250 LYS A O 1
ATOM 2054 N N . ASP A 1 251 ? -4.287 -2.807 -11.179 1.00 59.94 251 ASP A N 1
ATOM 2055 C CA . ASP A 1 251 ? -3.757 -3.755 -10.191 1.00 59.94 251 ASP A CA 1
ATOM 2056 C C . ASP A 1 251 ? -2.293 -4.137 -10.484 1.00 59.94 251 ASP A C 1
ATOM 2058 O O . ASP A 1 251 ? -1.652 -3.583 -11.383 1.00 59.94 251 ASP A O 1
ATOM 2062 N N . GLU A 1 252 ? -1.736 -5.066 -9.698 1.00 55.34 252 GLU A N 1
ATOM 2063 C CA . GLU A 1 252 ? -0.343 -5.515 -9.837 1.00 55.34 252 GLU A CA 1
ATOM 2064 C C . GLU A 1 252 ? -0.046 -6.168 -11.201 1.00 55.34 252 GLU A C 1
ATOM 2066 O O . GLU A 1 252 ? 1.111 -6.186 -11.638 1.00 55.34 252 GLU A O 1
ATOM 2071 N N . GLU A 1 253 ? -1.068 -6.655 -11.908 1.00 56.94 253 GLU A N 1
ATOM 2072 C CA . GLU A 1 253 ? -0.960 -7.203 -13.262 1.00 56.94 253 GLU A CA 1
ATOM 2073 C C . GLU A 1 253 ? -1.171 -6.150 -14.365 1.00 56.94 253 GLU A C 1
ATOM 2075 O O . GLU A 1 253 ? -0.950 -6.437 -15.541 1.00 56.94 253 GLU A O 1
ATOM 2080 N N . GLY A 1 254 ? -1.530 -4.911 -14.010 1.00 58.03 254 GLY A N 1
ATOM 2081 C CA . GLY A 1 254 ? -1.809 -3.836 -14.962 1.00 58.03 254 GLY A CA 1
ATOM 2082 C C . GLY A 1 254 ? -3.251 -3.818 -15.485 1.00 58.03 254 GLY A C 1
ATOM 2083 O O . GLY A 1 254 ? -3.554 -3.029 -16.388 1.00 58.03 254 GLY A O 1
ATOM 2084 N N . ASN A 1 255 ? -4.140 -4.636 -14.917 1.00 59.78 255 ASN A N 1
ATOM 2085 C CA . ASN A 1 255 ? -5.569 -4.662 -15.227 1.00 59.78 255 ASN A CA 1
ATOM 2086 C C . ASN A 1 255 ? -6.311 -3.616 -14.394 1.00 59.78 255 ASN A C 1
ATOM 2088 O O . ASN A 1 255 ? -5.814 -3.166 -13.374 1.00 59.78 255 ASN A O 1
ATOM 2092 N N . ALA A 1 256 ? -7.507 -3.187 -14.795 1.00 61.38 256 ALA A N 1
ATOM 2093 C CA . ALA A 1 256 ? -8.291 -2.284 -13.948 1.00 61.38 256 ALA A CA 1
ATOM 2094 C C . ALA A 1 256 ? -8.667 -2.988 -12.631 1.00 61.38 256 ALA A C 1
ATOM 2096 O O . ALA A 1 256 ? -9.250 -4.069 -12.673 1.00 61.38 256 ALA A O 1
ATOM 2097 N N . THR A 1 257 ? -8.380 -2.366 -11.480 1.00 60.06 257 THR A N 1
ATOM 2098 C CA . THR A 1 257 ? -8.671 -2.975 -10.165 1.00 60.06 257 THR A CA 1
ATOM 2099 C C . THR A 1 257 ? -10.149 -3.388 -10.047 1.00 60.06 257 THR A C 1
ATOM 2101 O O . THR A 1 257 ? -11.006 -2.717 -10.631 1.00 60.06 257 THR A O 1
ATOM 2104 N N . PRO A 1 258 ? -10.517 -4.418 -9.255 1.00 68.94 258 PRO A N 1
ATOM 2105 C CA . PRO A 1 258 ? -11.905 -4.892 -9.157 1.00 68.94 258 PRO A CA 1
ATOM 2106 C C . PRO A 1 258 ? -12.925 -3.801 -8.797 1.00 68.94 258 PRO A C 1
ATOM 2108 O O . PRO A 1 258 ? -14.069 -3.836 -9.251 1.00 68.94 258 PRO A O 1
ATOM 2111 N N . PHE A 1 259 ? -12.513 -2.804 -8.008 1.00 66.69 259 PHE A N 1
ATOM 2112 C CA . PHE A 1 259 ? -13.330 -1.632 -7.695 1.00 66.69 259 PHE A CA 1
ATOM 2113 C C . PHE A 1 259 ? -13.519 -0.715 -8.910 1.00 66.69 259 PHE A C 1
ATOM 2115 O O . PHE A 1 259 ? -14.648 -0.348 -9.223 1.00 66.69 259 PHE A O 1
ATOM 2122 N N . VAL A 1 260 ? -12.446 -0.394 -9.641 1.00 67.94 260 VAL A N 1
ATOM 2123 C CA . VAL A 1 260 ? -12.514 0.413 -10.873 1.00 67.94 260 VAL A CA 1
ATOM 2124 C C . VAL A 1 260 ? -13.293 -0.322 -11.968 1.00 67.94 260 VAL A C 1
ATOM 2126 O O . VAL A 1 260 ? -14.086 0.295 -12.674 1.00 67.94 260 VAL A O 1
ATOM 2129 N N . ALA A 1 261 ? -13.138 -1.641 -12.081 1.00 70.31 261 ALA A N 1
ATOM 2130 C CA . ALA A 1 261 ? -13.928 -2.481 -12.975 1.00 70.31 261 ALA A CA 1
ATOM 2131 C C . ALA A 1 261 ? -15.421 -2.453 -12.605 1.00 70.31 261 ALA A C 1
ATOM 2133 O O . ALA A 1 261 ? -16.267 -2.303 -13.490 1.00 70.31 261 ALA A O 1
ATOM 2134 N N . LYS A 1 262 ? -15.756 -2.515 -11.307 1.00 73.94 262 LYS A N 1
ATOM 2135 C CA . LYS A 1 262 ? -17.135 -2.344 -10.820 1.00 73.94 262 LYS A CA 1
ATOM 2136 C C . LYS A 1 262 ? -17.683 -0.948 -11.097 1.00 73.94 262 LYS A C 1
ATOM 2138 O O . LYS A 1 262 ? -18.810 -0.864 -11.564 1.00 73.94 262 LYS A O 1
ATOM 2143 N N . LEU A 1 263 ? -16.906 0.115 -10.883 1.00 77.25 263 LEU A N 1
ATOM 2144 C CA . LEU A 1 263 ? -17.316 1.489 -11.196 1.00 77.25 263 LEU A CA 1
ATOM 2145 C C . LEU A 1 263 ? -17.562 1.684 -12.692 1.00 77.25 263 LEU A C 1
ATOM 2147 O O . LEU A 1 263 ? -18.576 2.255 -13.070 1.00 77.25 263 LEU A O 1
ATOM 2151 N N . ARG A 1 264 ? -16.679 1.164 -13.553 1.00 78.00 264 ARG A N 1
ATOM 2152 C CA . ARG A 1 264 ? -16.879 1.194 -15.010 1.00 78.00 264 ARG A CA 1
ATOM 2153 C C . ARG A 1 264 ? -18.126 0.419 -15.413 1.00 78.00 264 ARG A C 1
ATOM 2155 O O . ARG A 1 264 ? -18.932 0.925 -16.180 1.00 78.00 264 ARG A O 1
ATOM 2162 N N . SER A 1 265 ? -18.314 -0.775 -14.856 1.00 80.75 265 SER A N 1
ATOM 2163 C CA . SER A 1 265 ? -19.510 -1.587 -15.108 1.00 80.75 265 SER A CA 1
ATOM 2164 C C . SER A 1 265 ? -20.780 -0.891 -14.616 1.00 80.75 265 SER A C 1
ATOM 2166 O O . SER A 1 265 ? -21.816 -0.965 -15.265 1.00 80.75 265 SER A O 1
ATOM 2168 N N . GLN A 1 266 ? -20.715 -0.201 -13.476 1.00 85.50 266 GLN A N 1
ATOM 2169 C CA . GLN A 1 266 ? -21.814 0.594 -12.943 1.00 85.50 266 GLN A CA 1
ATOM 2170 C C . GLN A 1 266 ? -22.137 1.775 -13.860 1.00 85.50 266 GLN A C 1
ATOM 2172 O O . GLN A 1 266 ? -23.276 1.869 -14.296 1.00 85.50 266 GLN A O 1
ATOM 2177 N N . TYR A 1 267 ? -21.145 2.588 -14.228 1.00 85.56 267 TYR A N 1
ATOM 2178 C CA . TYR A 1 267 ? -21.317 3.706 -15.156 1.00 85.56 267 TYR A CA 1
ATOM 2179 C C . TYR A 1 267 ? -21.905 3.250 -16.499 1.00 85.56 267 TYR A C 1
ATOM 2181 O O . TYR A 1 267 ? -22.857 3.849 -16.984 1.00 85.56 2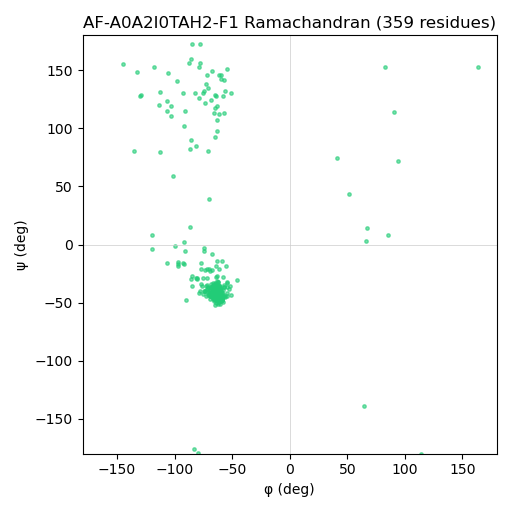67 TYR A O 1
ATOM 2189 N N . VAL A 1 268 ? -21.400 2.153 -17.080 1.00 84.69 268 VAL A N 1
ATOM 2190 C CA . VAL A 1 268 ? -21.927 1.607 -18.344 1.00 84.69 268 VAL A CA 1
ATOM 2191 C C . VAL A 1 268 ? -23.390 1.186 -18.199 1.00 84.69 268 VAL A C 1
ATOM 2193 O O . VAL A 1 268 ? -24.198 1.527 -19.059 1.00 84.69 268 VAL A O 1
ATOM 2196 N N . ARG A 1 269 ? -23.753 0.496 -17.109 1.00 86.62 269 ARG A N 1
ATOM 2197 C CA . ARG A 1 269 ? -25.146 0.093 -16.850 1.00 86.62 269 ARG A CA 1
ATOM 2198 C C . ARG A 1 269 ? -26.064 1.293 -16.645 1.00 86.62 269 ARG A C 1
ATOM 2200 O O . ARG A 1 269 ? -27.128 1.344 -17.248 1.00 86.62 269 ARG A O 1
ATOM 2207 N N . GLU A 1 270 ? -25.655 2.255 -15.822 1.00 88.94 270 GLU A N 1
ATOM 2208 C CA . GLU A 1 270 ? -26.437 3.465 -15.541 1.00 88.94 270 GLU A CA 1
ATOM 2209 C C . GLU A 1 270 ? -26.633 4.308 -16.804 1.00 88.94 270 GLU A C 1
ATOM 2211 O O . GLU A 1 270 ? -27.736 4.782 -17.064 1.00 88.94 270 GLU A O 1
ATOM 2216 N N . LYS A 1 271 ? -25.595 4.434 -17.635 1.00 90.00 271 LYS A N 1
ATOM 2217 C CA . LYS A 1 271 ? -25.669 5.120 -18.926 1.00 90.00 271 LYS A CA 1
ATOM 2218 C C . LYS A 1 271 ? -26.601 4.411 -19.909 1.00 90.00 271 LYS A C 1
ATOM 2220 O O . LYS A 1 271 ? -27.417 5.066 -20.551 1.00 90.00 271 LYS A O 1
ATOM 2225 N N . GLN A 1 272 ? -26.499 3.087 -20.027 1.00 88.06 272 GLN A N 1
ATOM 2226 C CA . GLN A 1 272 ? -27.396 2.297 -20.877 1.00 88.06 272 GLN A CA 1
ATOM 2227 C C . GLN A 1 272 ? -28.851 2.435 -20.431 1.00 88.06 272 GLN A C 1
ATOM 2229 O O . GLN A 1 272 ? -29.727 2.640 -21.264 1.00 88.06 272 GLN A O 1
ATOM 2234 N N . GLU A 1 273 ? -29.102 2.382 -19.125 1.00 89.50 273 GLU A N 1
ATOM 2235 C CA . GLU A 1 273 ? -30.436 2.565 -18.562 1.00 89.50 273 GLU A CA 1
ATOM 2236 C C . GLU A 1 273 ? -30.961 3.987 -18.799 1.00 89.50 273 GLU A C 1
ATOM 2238 O O . GLU A 1 273 ? -32.115 4.168 -19.185 1.00 89.50 273 GLU A O 1
ATOM 2243 N N . TYR A 1 274 ? -30.106 5.001 -18.658 1.00 91.12 274 TYR A N 1
ATOM 2244 C CA . TYR A 1 274 ? -30.475 6.386 -18.934 1.00 91.12 274 TYR A CA 1
ATOM 2245 C C . TYR A 1 274 ? -30.880 6.595 -20.398 1.00 91.12 274 TYR A C 1
ATOM 2247 O O . TYR A 1 274 ? -31.936 7.162 -20.679 1.00 91.12 274 TYR A O 1
ATOM 2255 N N . LEU A 1 275 ? -30.098 6.055 -21.335 1.00 89.94 275 LEU A N 1
ATOM 2256 C CA . LEU A 1 275 ? -30.398 6.134 -22.766 1.00 89.94 275 LEU A CA 1
ATOM 2257 C C . LEU A 1 275 ? -31.584 5.248 -23.170 1.00 89.94 275 LEU A C 1
ATOM 2259 O O . LEU A 1 275 ? -32.331 5.612 -24.075 1.00 89.94 275 LEU A O 1
ATOM 226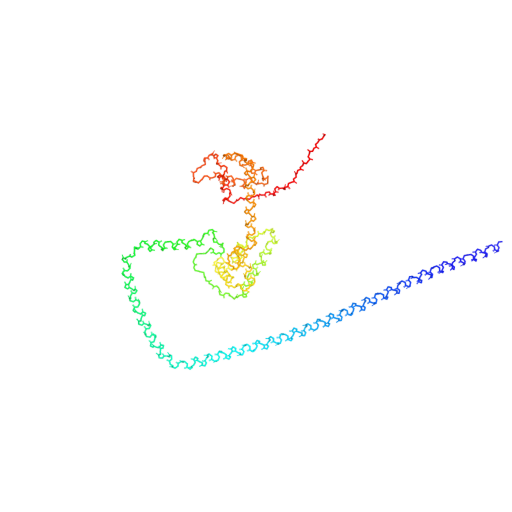3 N N . ARG A 1 276 ? -31.829 4.135 -22.469 1.00 88.69 276 ARG A N 1
ATOM 2264 C CA . ARG A 1 276 ? -33.048 3.328 -22.634 1.00 88.69 276 ARG A CA 1
ATOM 2265 C C . ARG A 1 276 ? -34.291 4.117 -22.232 1.00 88.69 276 ARG A C 1
ATOM 2267 O O . ARG A 1 276 ? -35.293 4.078 -22.938 1.00 88.69 276 ARG A O 1
ATOM 2274 N N . GLN A 1 277 ? -34.237 4.849 -21.120 1.00 89.75 277 GLN A N 1
ATOM 2275 C CA . GLN A 1 277 ? -35.340 5.711 -20.690 1.00 89.75 277 GLN A CA 1
ATOM 2276 C C . GLN A 1 277 ? -35.571 6.866 -21.667 1.00 89.75 277 GLN A C 1
ATOM 2278 O O . GLN A 1 277 ? -36.723 7.159 -21.986 1.00 89.75 277 GLN A O 1
ATOM 2283 N N . LEU A 1 278 ? -34.494 7.461 -22.188 1.00 89.31 278 LEU A N 1
ATOM 2284 C CA . LEU A 1 278 ? -34.569 8.467 -23.246 1.00 89.31 278 LEU A CA 1
ATOM 2285 C C . LEU A 1 278 ? -35.246 7.900 -24.504 1.00 89.31 278 LEU A C 1
ATOM 2287 O O . LEU A 1 278 ? -36.194 8.496 -25.005 1.00 89.31 278 LEU A O 1
ATOM 2291 N N . LYS A 1 279 ? -34.833 6.708 -24.954 1.00 88.31 279 LYS A N 1
ATOM 2292 C CA . LYS A 1 279 ? -35.445 6.000 -26.088 1.00 88.31 279 LYS A CA 1
ATOM 2293 C C . LYS A 1 279 ? -36.934 5.727 -25.862 1.00 88.31 279 LYS A C 1
ATOM 2295 O O . LYS A 1 279 ? -37.745 6.021 -26.728 1.00 88.31 279 LYS A O 1
ATOM 2300 N N . ASN A 1 280 ? -37.311 5.236 -24.681 1.00 86.56 280 ASN A N 1
ATOM 2301 C CA . ASN A 1 280 ? -38.716 4.987 -24.343 1.00 86.56 280 ASN A CA 1
ATOM 2302 C C . ASN A 1 280 ? -39.563 6.269 -24.355 1.00 86.56 280 ASN A C 1
ATOM 2304 O O . ASN A 1 280 ? -40.750 6.206 -24.658 1.00 86.56 280 ASN A O 1
ATOM 2308 N N . LYS A 1 281 ? -38.978 7.420 -23.995 1.00 86.56 281 LYS A N 1
ATOM 2309 C CA . LYS A 1 281 ? -39.666 8.718 -24.043 1.00 86.56 281 LYS A CA 1
ATOM 2310 C C . LYS A 1 281 ? -39.779 9.288 -25.450 1.00 86.56 281 LYS A C 1
ATOM 2312 O O . LYS A 1 281 ? -40.790 9.914 -25.741 1.00 86.56 281 LYS A O 1
ATOM 2317 N N . LEU A 1 282 ? -38.782 9.051 -26.299 1.00 84.00 282 LEU A N 1
ATOM 2318 C CA . LEU A 1 282 ? -38.828 9.402 -27.721 1.00 84.00 282 LEU A CA 1
ATOM 2319 C C . LEU A 1 282 ? -39.820 8.516 -28.501 1.00 84.00 282 LEU A C 1
ATOM 2321 O O . LEU A 1 282 ? -40.323 8.935 -29.538 1.00 84.00 282 LEU A O 1
ATOM 2325 N N . GLY A 1 283 ? -40.166 7.333 -27.982 1.00 78.00 283 GLY A N 1
ATOM 2326 C CA . GLY A 1 283 ? -41.207 6.474 -28.552 1.00 78.00 283 GLY A CA 1
ATOM 2327 C C . GLY A 1 283 ? -40.843 5.955 -29.947 1.00 78.00 283 GLY A C 1
ATOM 2328 O O . GLY A 1 283 ? -39.693 5.597 -30.189 1.00 78.00 283 GLY A O 1
ATOM 2329 N N . ASP A 1 284 ? -41.822 5.929 -30.858 1.00 74.19 284 ASP A N 1
ATOM 2330 C CA . ASP A 1 284 ? -41.665 5.450 -32.246 1.00 74.19 284 ASP A CA 1
ATOM 2331 C C . ASP A 1 284 ? -41.176 6.542 -33.222 1.00 74.19 284 ASP A C 1
ATOM 2333 O O . ASP A 1 284 ? -41.284 6.388 -34.440 1.00 74.19 284 ASP A O 1
ATOM 2337 N N . LEU A 1 285 ? -40.664 7.671 -32.717 1.00 74.19 285 LEU A N 1
ATOM 2338 C CA . LEU A 1 285 ? -40.125 8.728 -33.573 1.00 74.19 285 LEU A CA 1
ATOM 2339 C C . LEU A 1 285 ? -38.918 8.196 -34.360 1.00 74.19 285 LEU A C 1
ATOM 2341 O O . LEU A 1 285 ? -37.904 7.796 -33.791 1.00 74.19 285 LEU A O 1
ATOM 2345 N N . THR A 1 286 ? -39.019 8.200 -35.690 1.00 63.12 286 THR A N 1
ATOM 2346 C CA . THR A 1 286 ? -37.927 7.789 -36.584 1.00 63.12 286 THR A CA 1
ATOM 2347 C C . THR A 1 286 ? -36.833 8.849 -36.691 1.00 63.12 286 THR A C 1
ATOM 2349 O O . THR A 1 286 ? -35.665 8.504 -36.858 1.00 63.12 286 THR A O 1
ATOM 2352 N N . GLU A 1 287 ? -37.187 10.126 -36.530 1.00 73.06 287 GLU A N 1
ATOM 2353 C CA . GLU A 1 287 ? -36.279 11.273 -36.584 1.00 73.06 287 GLU A CA 1
ATOM 2354 C C . GLU A 1 287 ? -36.477 12.144 -35.338 1.00 73.06 287 GLU A C 1
ATOM 2356 O O . GLU A 1 287 ? -37.604 12.490 -34.993 1.00 73.06 287 GLU A O 1
ATOM 2361 N N . GLY A 1 288 ? -35.384 12.462 -34.642 1.00 68.81 288 GLY A N 1
ATOM 2362 C CA . GLY A 1 288 ? -35.385 13.313 -33.456 1.00 68.81 288 GLY A CA 1
ATOM 2363 C C . GLY A 1 288 ? -34.874 14.705 -33.800 1.00 68.81 288 GLY A C 1
ATOM 2364 O O . GLY A 1 288 ? -33.727 14.859 -34.235 1.00 68.81 288 GLY A O 1
ATOM 2365 N N . ASN A 1 289 ? -35.715 15.720 -33.602 1.00 75.50 289 ASN A N 1
ATOM 2366 C CA . ASN A 1 289 ? -35.284 17.113 -33.657 1.00 75.50 289 ASN A CA 1
ATOM 2367 C C . ASN A 1 289 ? -34.708 17.557 -32.290 1.00 75.50 289 ASN A C 1
ATOM 2369 O O . ASN A 1 289 ? -34.744 16.821 -31.296 1.00 75.50 289 ASN A O 1
ATOM 2373 N N . ALA A 1 290 ? -34.131 18.759 -32.242 1.00 79.88 290 ALA A N 1
ATOM 2374 C CA . ALA A 1 290 ? -33.534 19.293 -31.018 1.00 79.88 290 ALA A CA 1
ATOM 2375 C C . ALA A 1 290 ? -34.563 19.498 -29.892 1.00 79.88 290 ALA A C 1
ATOM 2377 O O . ALA A 1 290 ? -34.248 19.236 -28.733 1.00 79.88 290 ALA A O 1
ATOM 2378 N N . ASP A 1 291 ? -35.783 19.917 -30.229 1.00 81.56 291 ASP A N 1
ATOM 2379 C CA . ASP A 1 291 ? -36.848 20.206 -29.266 1.00 81.56 291 ASP A CA 1
ATOM 2380 C C . ASP A 1 291 ? -37.407 18.925 -28.627 1.00 81.56 291 ASP A C 1
ATOM 2382 O O . ASP A 1 291 ? -37.632 18.887 -27.417 1.00 81.56 291 ASP A O 1
ATOM 2386 N N . ASP A 1 292 ? -37.532 17.847 -29.401 1.00 83.94 292 ASP A N 1
ATOM 2387 C CA . ASP A 1 292 ? -37.983 16.527 -28.958 1.00 83.94 292 ASP A CA 1
ATOM 2388 C C . ASP A 1 292 ? -36.956 15.889 -28.018 1.00 83.94 292 ASP A C 1
ATOM 2390 O O . ASP A 1 292 ? -37.308 15.384 -26.950 1.00 83.94 292 ASP A O 1
ATOM 2394 N N . LEU A 1 293 ? -35.664 15.956 -28.371 1.00 84.88 293 LEU A N 1
ATOM 2395 C CA . LEU A 1 293 ? -34.580 15.491 -27.501 1.00 84.88 293 LEU A CA 1
ATOM 2396 C C . LEU A 1 293 ? -34.517 16.313 -26.214 1.00 84.88 293 LEU A C 1
ATOM 2398 O O . LEU A 1 293 ? -34.382 15.741 -25.131 1.00 84.88 293 LEU A O 1
ATOM 2402 N N . LYS A 1 294 ? -34.654 17.639 -26.314 1.00 87.69 294 LYS A N 1
ATOM 2403 C CA . LYS A 1 294 ? -34.668 18.540 -25.159 1.00 87.69 294 LYS A CA 1
ATOM 2404 C C . LYS A 1 294 ? -35.831 18.216 -24.222 1.00 87.69 294 LYS A C 1
ATOM 2406 O O . LYS A 1 294 ? -35.618 18.034 -23.024 1.00 87.69 294 LYS A O 1
ATOM 2411 N N . ALA A 1 295 ? -37.039 18.062 -24.765 1.00 87.50 295 ALA A N 1
ATOM 2412 C CA . ALA A 1 295 ? -38.224 17.677 -24.007 1.00 87.50 295 ALA A CA 1
ATOM 2413 C C . ALA A 1 295 ? -38.062 16.295 -23.352 1.00 87.50 295 ALA A C 1
ATOM 2415 O O . ALA A 1 295 ? -38.412 16.119 -22.181 1.00 87.50 295 ALA A O 1
ATOM 2416 N N . ALA A 1 296 ? -37.486 15.326 -24.069 1.00 88.44 296 ALA A N 1
ATOM 2417 C CA . ALA A 1 296 ? -37.239 13.990 -23.546 1.00 88.44 296 ALA A CA 1
ATOM 2418 C C . ALA A 1 296 ? -36.218 14.004 -22.397 1.00 88.44 296 ALA A C 1
ATOM 2420 O O . ALA A 1 296 ? -36.503 13.419 -21.352 1.00 88.44 296 ALA A O 1
ATOM 2421 N N . PHE A 1 297 ? -35.090 14.714 -22.539 1.00 90.00 297 PHE A N 1
ATOM 2422 C CA . PHE A 1 297 ? -34.079 14.867 -21.487 1.00 90.00 297 PHE A CA 1
ATOM 2423 C C . PHE A 1 297 ? -34.638 15.552 -20.238 1.00 90.00 297 PHE A C 1
ATOM 2425 O O . PHE A 1 297 ? -34.516 14.998 -19.148 1.00 90.00 297 PHE A O 1
ATOM 2432 N N . CYS A 1 298 ? -35.321 16.692 -20.381 1.00 88.62 298 CYS A N 1
ATOM 2433 C CA . CYS A 1 298 ? -35.936 17.381 -19.242 1.00 88.62 298 CYS A CA 1
ATOM 2434 C C . CYS A 1 298 ? -37.033 16.537 -18.570 1.00 88.62 298 CYS A C 1
ATOM 2436 O O . CYS A 1 298 ? -37.232 16.628 -17.361 1.00 88.62 298 CYS A O 1
ATOM 2438 N N . SER 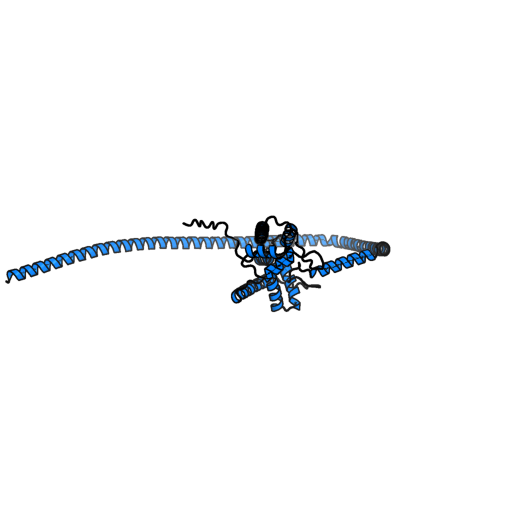A 1 299 ? -37.742 15.690 -19.328 1.00 87.50 299 SER A N 1
ATOM 2439 C CA . SER A 1 299 ? -38.745 14.788 -18.755 1.00 87.50 299 SER A CA 1
ATOM 2440 C C . SER A 1 299 ? -38.127 13.649 -17.946 1.00 87.50 299 SER A C 1
ATOM 2442 O O . SER A 1 299 ? -38.739 13.228 -16.962 1.00 87.50 299 SER A O 1
ATOM 2444 N N . ILE A 1 300 ? -36.990 13.092 -18.376 1.00 88.31 300 ILE A N 1
ATOM 2445 C CA . ILE A 1 300 ? -36.342 11.981 -17.667 1.00 88.31 300 ILE A CA 1
ATOM 2446 C C . ILE A 1 300 ? -35.424 12.464 -16.552 1.00 88.31 300 ILE A C 1
ATOM 2448 O O . ILE A 1 300 ? -35.277 11.733 -15.579 1.00 88.31 300 ILE A O 1
ATOM 2452 N N . ASP A 1 301 ? -34.820 13.644 -16.675 1.00 87.81 301 ASP A N 1
ATOM 2453 C CA . ASP A 1 301 ? -33.843 14.210 -15.744 1.00 87.81 301 ASP A CA 1
ATOM 2454 C C . ASP A 1 301 ? -34.154 15.694 -15.479 1.00 87.81 301 ASP A C 1
ATOM 2456 O O . ASP A 1 301 ? -33.547 16.574 -16.087 1.00 87.81 301 ASP A O 1
ATOM 2460 N N . PRO A 1 302 ? -35.124 15.995 -14.594 1.00 87.81 302 PRO A N 1
ATOM 2461 C CA . PRO A 1 302 ? -35.553 17.370 -14.321 1.00 87.81 302 PRO A CA 1
ATOM 2462 C C . PRO A 1 302 ? -34.467 18.260 -13.704 1.00 87.81 302 PRO A C 1
ATOM 2464 O O . PRO A 1 302 ? -34.593 19.481 -13.739 1.00 87.81 302 PRO A O 1
ATOM 2467 N N . ASP A 1 303 ? -33.424 17.652 -13.132 1.00 87.94 303 ASP A N 1
ATOM 2468 C CA . ASP A 1 303 ? -32.312 18.344 -12.475 1.00 87.94 303 ASP A CA 1
ATOM 2469 C C . ASP A 1 303 ? -31.141 18.631 -13.435 1.00 87.94 303 ASP A C 1
ATOM 2471 O O . ASP A 1 303 ? -30.105 19.142 -13.003 1.00 87.94 303 ASP A O 1
ATOM 2475 N N . ILE A 1 304 ? -31.262 18.281 -14.723 1.00 90.00 304 ILE A N 1
ATOM 2476 C CA . ILE A 1 304 ? -30.224 18.571 -15.715 1.00 90.00 304 ILE A CA 1
ATOM 2477 C C . ILE A 1 304 ? -30.071 20.085 -15.897 1.00 90.00 304 ILE A C 1
ATOM 2479 O O . ILE A 1 304 ? -31.041 20.804 -16.132 1.00 90.00 304 ILE A O 1
ATOM 2483 N N . ASP A 1 305 ? -28.839 20.580 -15.796 1.00 89.62 305 ASP A N 1
ATOM 2484 C CA . ASP A 1 305 ? -28.547 21.982 -16.067 1.00 89.62 305 ASP A CA 1
ATOM 2485 C C . ASP A 1 305 ? -28.468 22.255 -17.577 1.00 89.62 305 ASP A C 1
ATOM 2487 O O . ASP A 1 305 ? -28.104 21.383 -18.374 1.00 89.62 305 ASP A O 1
ATOM 2491 N N . ASP A 1 306 ? -28.762 23.496 -17.965 1.00 86.62 306 ASP A N 1
ATOM 2492 C CA . ASP A 1 306 ? -28.805 23.909 -19.370 1.00 86.62 306 ASP A CA 1
ATOM 2493 C C . ASP A 1 306 ? -27.475 23.656 -20.105 1.00 86.62 306 ASP A C 1
ATOM 2495 O O . ASP A 1 306 ? -27.472 23.284 -21.276 1.00 86.62 306 ASP A O 1
ATOM 2499 N N . GLN A 1 307 ? -26.328 23.796 -19.430 1.00 88.25 307 GLN A N 1
ATOM 2500 C CA . GLN A 1 307 ? -25.014 23.624 -20.056 1.00 88.25 307 GLN A CA 1
ATOM 2501 C C . GLN A 1 307 ? -24.717 22.151 -20.370 1.00 88.25 307 GLN A C 1
ATOM 2503 O O . GLN A 1 307 ? -24.182 21.827 -21.439 1.00 88.25 307 GLN A O 1
ATOM 2508 N N . THR A 1 308 ? -25.080 21.249 -19.460 1.00 87.00 308 THR A N 1
ATOM 2509 C CA . THR A 1 308 ? -24.990 19.801 -19.674 1.00 87.00 308 THR A CA 1
ATOM 2510 C C . THR A 1 308 ? -25.952 19.355 -20.777 1.00 87.00 308 THR A C 1
ATOM 2512 O O . THR A 1 308 ? -25.562 18.582 -21.654 1.00 87.00 308 THR A O 1
ATOM 2515 N N . LEU A 1 309 ? -27.174 19.893 -20.791 1.00 88.19 309 LEU A N 1
ATOM 2516 C CA . LEU A 1 309 ? -28.181 19.591 -21.807 1.00 88.19 309 LEU A CA 1
ATOM 2517 C C . LEU A 1 309 ? -27.727 20.004 -23.215 1.00 88.19 309 LEU A C 1
ATOM 2519 O O . LEU A 1 309 ? -27.770 19.186 -24.133 1.00 88.19 309 LEU A O 1
ATOM 2523 N N . GLU A 1 310 ? -27.203 21.220 -23.378 1.00 85.81 310 GLU A N 1
ATOM 2524 C CA . GLU A 1 310 ? -26.645 21.696 -24.654 1.00 85.81 310 GLU A CA 1
ATOM 2525 C C . GLU A 1 310 ? -25.452 20.846 -25.117 1.00 85.81 310 GLU A C 1
ATOM 2527 O O . GLU A 1 310 ? -25.296 20.554 -26.305 1.00 85.81 310 GLU A O 1
ATOM 2532 N N . THR A 1 311 ? -24.633 20.364 -24.178 1.00 88.06 311 THR A N 1
ATOM 2533 C CA . THR A 1 311 ? -23.535 19.438 -24.489 1.00 88.06 311 THR A CA 1
ATOM 2534 C C . THR A 1 311 ? -24.069 18.115 -25.047 1.00 88.06 311 THR A C 1
ATOM 2536 O O . THR A 1 311 ? -23.537 17.603 -26.033 1.00 88.06 311 THR A O 1
ATOM 2539 N N . TYR A 1 312 ? -25.137 17.565 -24.463 1.00 89.88 312 TYR A N 1
ATOM 2540 C CA . TYR A 1 312 ? -25.748 16.312 -24.920 1.00 89.88 312 TYR A CA 1
ATOM 2541 C C . TYR A 1 312 ? -26.460 16.471 -26.263 1.00 89.88 312 TYR A C 1
ATOM 2543 O O . TYR A 1 312 ? -26.268 15.637 -27.149 1.00 89.88 312 TYR A O 1
ATOM 2551 N N . LEU A 1 313 ? -27.196 17.565 -26.463 1.00 86.69 313 LEU A N 1
ATOM 2552 C CA . LEU A 1 313 ? -27.801 17.897 -27.756 1.00 86.69 313 LEU A CA 1
ATOM 2553 C C . LEU A 1 313 ? -26.728 18.055 -28.840 1.00 86.69 313 LEU A C 1
ATOM 2555 O O . LEU A 1 313 ? -26.840 17.473 -29.919 1.00 86.69 313 LEU A O 1
ATOM 2559 N N . GLY A 1 314 ? -25.628 18.741 -28.519 1.00 83.88 314 GLY A N 1
ATOM 2560 C CA . GLY A 1 314 ? -24.477 18.886 -29.403 1.00 83.88 314 GLY A CA 1
ATOM 2561 C C . GLY A 1 314 ? -23.769 17.568 -29.734 1.00 83.88 314 GLY A C 1
ATOM 2562 O O . GLY A 1 314 ? -23.169 17.464 -30.801 1.00 83.88 314 GLY A O 1
ATOM 2563 N N . LEU A 1 315 ? -23.832 16.555 -28.865 1.00 84.56 315 LEU A N 1
ATOM 2564 C CA . LEU A 1 315 ? -23.314 15.210 -29.145 1.00 84.56 315 LEU A CA 1
ATOM 2565 C C . LEU A 1 315 ? -24.273 14.395 -30.021 1.00 84.56 315 LEU A C 1
ATOM 2567 O O . LEU A 1 315 ? -23.828 13.724 -30.950 1.00 84.56 315 LEU A O 1
ATOM 2571 N N . ALA A 1 316 ? -25.576 14.466 -29.751 1.00 82.94 316 ALA A N 1
ATOM 2572 C CA . ALA A 1 316 ? -26.601 13.741 -30.497 1.00 82.94 316 ALA A CA 1
ATOM 2573 C C . ALA A 1 316 ? -26.725 14.236 -31.950 1.00 82.94 316 ALA A C 1
ATOM 2575 O O . ALA A 1 316 ? -26.785 13.438 -32.891 1.00 82.94 316 ALA A O 1
ATOM 2576 N N . LEU A 1 317 ? -26.721 15.557 -32.141 1.00 79.88 317 LEU A N 1
ATOM 2577 C CA . LEU A 1 317 ? -27.072 16.192 -33.413 1.00 79.88 317 LEU A CA 1
ATOM 2578 C C . LEU A 1 317 ? -25.874 16.453 -34.338 1.00 79.88 317 LEU A C 1
ATOM 2580 O O . LEU A 1 317 ? -26.066 16.636 -35.536 1.00 79.88 317 LEU A O 1
ATOM 2584 N N . ARG A 1 318 ? -24.630 16.430 -33.840 1.00 71.00 318 ARG A N 1
ATOM 2585 C CA . ARG A 1 318 ? -23.446 16.748 -34.658 1.00 71.00 318 ARG A CA 1
ATOM 2586 C C . ARG A 1 318 ? -23.216 15.713 -35.765 1.00 71.00 318 ARG A C 1
ATOM 2588 O O . ARG A 1 318 ? -22.856 14.566 -35.499 1.00 71.00 318 ARG A O 1
ATOM 2595 N N . ALA A 1 319 ? -23.373 16.148 -37.014 1.00 54.44 319 ALA A N 1
ATOM 2596 C CA . ALA A 1 319 ? -22.918 15.429 -38.196 1.00 54.44 319 ALA A CA 1
ATOM 2597 C C . ALA A 1 319 ? -21.383 15.485 -38.288 1.00 54.44 319 ALA A C 1
ATOM 2599 O O . ALA A 1 319 ? -20.750 16.458 -37.871 1.00 54.44 319 ALA A O 1
ATOM 2600 N N . GLY A 1 320 ? -20.762 14.421 -38.791 1.00 49.81 320 GLY A N 1
ATOM 2601 C CA . GLY A 1 320 ? -19.327 14.426 -39.051 1.00 49.81 320 GLY A CA 1
ATOM 2602 C C . GLY A 1 320 ? -18.979 15.470 -40.115 1.00 49.81 320 GLY A C 1
ATOM 2603 O O . GLY A 1 320 ? -19.240 15.227 -41.284 1.00 49.81 320 GLY A O 1
ATOM 2604 N N . GLY A 1 321 ? -18.364 16.580 -39.696 1.00 42.41 321 GLY A N 1
ATOM 2605 C CA . GLY A 1 321 ? -17.767 17.599 -40.569 1.00 42.41 321 GLY A CA 1
ATOM 2606 C C . GLY A 1 321 ? -18.700 18.750 -40.974 1.00 42.41 321 GLY A C 1
ATOM 2607 O O . GLY A 1 321 ? -19.660 18.540 -41.696 1.00 42.41 321 GLY A O 1
ATOM 2608 N N . GLU A 1 322 ? -18.359 19.953 -40.496 1.00 40.47 322 GLU A N 1
ATOM 2609 C CA . GLU A 1 322 ? -18.573 21.285 -41.106 1.00 40.47 322 GLU A CA 1
ATOM 2610 C C . GLU A 1 322 ? -19.915 21.598 -41.814 1.00 40.47 322 GLU A C 1
ATOM 2612 O O . GLU A 1 322 ? -19.958 21.703 -43.029 1.00 40.47 322 GLU A O 1
ATOM 2617 N N . GLU A 1 323 ? -20.990 21.811 -41.042 1.00 38.25 323 GLU A N 1
ATOM 2618 C CA . GLU A 1 323 ? -21.972 22.930 -41.100 1.00 38.25 323 GLU A CA 1
ATOM 2619 C C . GLU A 1 323 ? -23.250 22.558 -40.307 1.00 38.25 323 GLU A C 1
ATOM 2621 O O . GLU A 1 323 ? -23.545 21.371 -40.140 1.00 38.25 323 GLU A O 1
ATOM 2626 N N . PRO A 1 324 ? -24.006 23.529 -39.748 1.00 39.31 324 PRO A N 1
ATOM 2627 C CA . PRO A 1 324 ? -25.200 23.248 -38.962 1.00 39.31 324 PRO A CA 1
ATOM 2628 C C . PRO A 1 324 ? -26.419 23.118 -39.881 1.00 39.31 324 PRO A C 1
ATOM 2630 O O . PRO A 1 324 ? -27.196 24.060 -40.026 1.00 39.31 324 PRO A O 1
ATOM 2633 N N . GLU A 1 325 ? -26.631 21.951 -40.486 1.00 39.72 325 GLU A N 1
ATOM 2634 C CA . GLU A 1 325 ? -27.960 21.657 -41.020 1.00 39.72 325 GLU A CA 1
ATOM 2635 C C . GLU A 1 325 ? -28.908 21.357 -39.855 1.00 39.72 325 GLU A C 1
ATOM 2637 O O . GLU A 1 325 ? -28.686 20.456 -39.046 1.00 39.72 325 GLU A O 1
ATOM 2642 N N . GLN A 1 326 ? -29.984 22.137 -39.771 1.00 51.06 326 GLN A N 1
ATOM 2643 C CA . GLN A 1 326 ? -31.107 21.999 -38.836 1.00 51.06 326 GLN A CA 1
ATOM 2644 C C . GLN A 1 326 ? -31.979 20.766 -39.157 1.00 51.06 326 GLN A C 1
ATOM 2646 O O . GLN A 1 326 ? -33.205 20.821 -39.096 1.00 51.06 326 GLN A O 1
ATOM 2651 N N . GLY A 1 327 ? -31.346 19.657 -39.540 1.00 55.84 327 GLY A N 1
ATOM 2652 C CA . GLY A 1 327 ? -31.996 18.420 -39.949 1.00 55.84 327 GLY A CA 1
ATOM 2653 C C . GLY A 1 327 ? -32.157 17.462 -38.778 1.00 55.84 327 GLY A C 1
ATOM 2654 O O . GLY A 1 327 ? -31.203 17.191 -38.046 1.00 55.84 327 GLY A O 1
ATOM 2655 N N . ALA A 1 328 ? -33.372 16.945 -38.608 1.00 62.50 328 ALA A N 1
ATOM 2656 C CA . ALA A 1 328 ? -33.657 15.889 -37.653 1.00 62.50 328 ALA A CA 1
ATOM 2657 C C . ALA A 1 328 ? -32.749 14.674 -37.928 1.00 62.50 328 ALA A C 1
ATOM 2659 O O . ALA A 1 328 ? -32.569 14.251 -39.069 1.00 62.50 328 ALA A O 1
ATOM 2660 N N . VAL A 1 329 ? -32.130 14.137 -36.876 1.00 75.81 329 VAL A N 1
ATOM 2661 C CA . VAL A 1 329 ? -31.236 12.975 -36.975 1.00 75.81 329 VAL A CA 1
ATOM 2662 C C . VAL A 1 329 ? -32.035 11.740 -36.595 1.00 75.81 329 VAL A C 1
ATOM 2664 O O . VAL A 1 329 ? -32.824 11.783 -35.651 1.00 75.81 329 VAL A O 1
ATOM 2667 N N . ALA A 1 330 ? -31.825 10.624 -37.296 1.00 82.69 330 ALA A N 1
ATOM 2668 C CA . ALA A 1 330 ? -32.445 9.359 -36.921 1.00 82.69 330 ALA A CA 1
ATOM 2669 C C . ALA A 1 330 ? -32.189 9.057 -35.435 1.00 82.69 330 ALA A C 1
ATOM 2671 O O . ALA A 1 330 ? -31.045 9.125 -34.972 1.00 82.69 330 ALA A O 1
ATOM 2672 N N . VAL A 1 331 ? -33.244 8.727 -34.685 1.00 81.06 331 VAL A N 1
ATOM 2673 C CA . VAL A 1 331 ? -33.164 8.581 -33.219 1.00 81.06 331 VAL A CA 1
ATOM 2674 C C . VAL A 1 331 ? -32.116 7.541 -32.814 1.00 81.06 331 VAL A C 1
ATOM 2676 O O . VAL A 1 331 ? -31.367 7.755 -31.862 1.00 81.06 331 VAL A O 1
ATOM 2679 N N . GLU A 1 332 ? -31.977 6.460 -33.582 1.00 82.94 332 GLU A N 1
ATOM 2680 C CA . GLU A 1 332 ? -30.940 5.448 -33.343 1.00 82.94 332 GLU A CA 1
ATOM 2681 C C . GLU A 1 332 ? -29.524 6.014 -33.516 1.00 82.94 332 GLU A C 1
ATOM 2683 O O . GLU A 1 332 ? -28.664 5.791 -32.671 1.00 82.94 332 GLU A O 1
ATOM 2688 N N . THR A 1 333 ? -29.282 6.825 -34.549 1.00 84.06 333 THR A N 1
ATOM 2689 C CA . THR A 1 333 ? -27.980 7.473 -34.766 1.00 84.06 333 THR A CA 1
ATOM 2690 C C . THR A 1 333 ? -27.663 8.487 -33.663 1.00 84.06 333 THR A C 1
ATOM 2692 O O . THR A 1 333 ? -26.519 8.584 -33.217 1.00 84.06 333 THR A O 1
ATOM 2695 N N . ALA A 1 334 ? -28.666 9.220 -33.175 1.00 84.12 334 ALA A N 1
ATOM 2696 C CA . ALA A 1 334 ? -28.512 10.116 -32.031 1.00 84.12 334 ALA A CA 1
ATOM 2697 C C . ALA A 1 334 ? -28.157 9.339 -30.746 1.00 84.12 334 ALA A C 1
ATOM 2699 O O . ALA A 1 334 ? -27.234 9.724 -30.024 1.00 84.12 334 ALA A O 1
ATOM 2700 N N . LEU A 1 335 ? -28.828 8.212 -30.487 1.00 85.75 335 LEU A N 1
ATOM 2701 C CA . LEU A 1 335 ? -28.547 7.341 -29.343 1.00 85.75 335 LEU A CA 1
ATOM 2702 C C . LEU A 1 335 ? -27.168 6.678 -29.436 1.00 85.75 335 LEU A C 1
ATOM 2704 O O . LEU A 1 335 ? -26.473 6.602 -28.425 1.00 85.75 335 LEU A O 1
ATOM 2708 N N . GLU A 1 336 ? -26.730 6.252 -30.622 1.00 85.81 336 GLU A N 1
ATOM 2709 C CA . GLU A 1 336 ? -25.380 5.720 -30.848 1.00 85.81 336 GLU A CA 1
ATOM 2710 C C . GLU A 1 336 ? -24.297 6.760 -30.539 1.00 85.81 336 GLU A C 1
ATOM 2712 O O . GLU A 1 336 ? -23.304 6.459 -29.869 1.00 85.81 336 GLU A O 1
ATOM 2717 N N . ARG A 1 337 ? -24.502 8.016 -30.951 1.00 87.00 337 ARG A N 1
ATOM 2718 C CA . ARG A 1 337 ? -23.578 9.118 -30.643 1.00 87.00 337 ARG A CA 1
ATOM 2719 C C . ARG A 1 337 ? -23.535 9.429 -29.149 1.00 87.00 337 ARG A C 1
ATOM 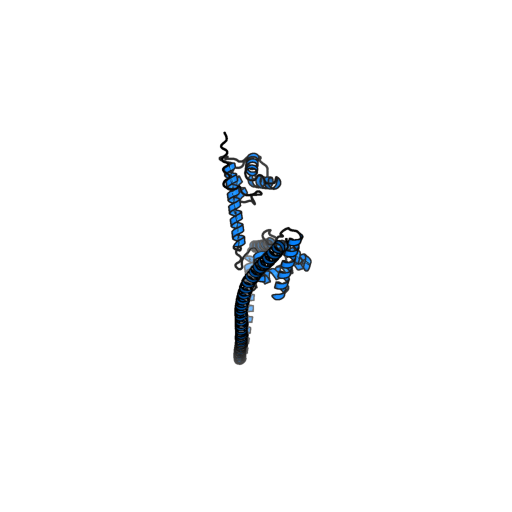2721 O O . ARG A 1 337 ? -22.455 9.614 -28.591 1.00 87.00 337 ARG A O 1
ATOM 2728 N N . LEU A 1 338 ? -24.684 9.415 -28.476 1.00 88.06 338 LEU A N 1
ATOM 2729 C CA . LEU A 1 338 ? -24.765 9.576 -27.020 1.00 88.06 338 LEU A CA 1
ATOM 2730 C C . LEU A 1 338 ? -24.135 8.386 -26.271 1.00 88.06 338 LEU A C 1
ATOM 2732 O O . LEU A 1 338 ? -23.471 8.569 -25.246 1.00 88.06 338 LEU A O 1
ATOM 2736 N N . LEU A 1 339 ? -24.271 7.166 -26.799 1.00 86.19 339 LEU A N 1
ATOM 2737 C CA . LEU A 1 339 ? -23.585 5.972 -26.296 1.00 86.19 339 LEU A CA 1
ATOM 2738 C C . LEU A 1 339 ? -22.061 6.087 -26.434 1.00 86.19 339 LEU A C 1
ATOM 2740 O O . LEU A 1 339 ? -21.350 5.614 -25.545 1.00 86.19 339 LEU A O 1
ATOM 2744 N N . ALA A 1 340 ? -21.559 6.742 -27.482 1.00 83.81 340 ALA A N 1
ATOM 2745 C CA . ALA A 1 340 ? -20.130 6.985 -27.687 1.00 83.81 340 ALA A CA 1
ATOM 2746 C C . ALA A 1 340 ? -19.575 8.182 -26.882 1.00 83.81 340 ALA A C 1
ATOM 2748 O O . ALA A 1 340 ? -18.401 8.170 -26.514 1.00 83.81 340 ALA A O 1
ATOM 2749 N N . GLY A 1 341 ? -20.394 9.199 -26.589 1.00 83.44 341 GLY A N 1
ATOM 2750 C CA . GLY A 1 341 ? -20.011 10.396 -25.819 1.00 83.44 341 GLY A CA 1
ATOM 2751 C C . GLY A 1 341 ? -19.984 10.191 -24.297 1.00 83.44 341 GLY A C 1
ATOM 2752 O O . GLY A 1 341 ? -20.272 9.104 -23.815 1.00 83.44 341 GLY A O 1
ATOM 2753 N N . ASP A 1 342 ? -19.663 11.215 -23.503 1.00 84.12 342 ASP A N 1
ATOM 2754 C CA . ASP A 1 342 ? -19.779 11.144 -22.033 1.00 84.12 342 ASP A CA 1
ATOM 2755 C C . ASP A 1 342 ? -21.155 11.657 -21.590 1.00 84.12 342 ASP A C 1
ATOM 2757 O O . ASP A 1 342 ? -21.405 12.861 -21.583 1.00 84.12 342 ASP A O 1
ATOM 2761 N N . VAL A 1 343 ? -22.064 10.733 -21.267 1.00 87.38 343 VAL A N 1
ATOM 2762 C CA . VAL A 1 343 ? -23.460 11.035 -20.922 1.00 87.38 343 VAL A CA 1
ATOM 2763 C C . VAL A 1 343 ? -23.812 10.330 -19.623 1.00 87.38 343 VAL A C 1
ATOM 2765 O O . VAL A 1 343 ? -23.627 9.118 -19.498 1.00 87.38 343 VAL A O 1
ATOM 2768 N N . ARG A 1 344 ? -24.338 11.089 -18.661 1.00 89.94 344 ARG A N 1
ATOM 2769 C CA . ARG A 1 344 ? -24.780 10.596 -17.358 1.00 89.94 344 ARG A CA 1
ATOM 2770 C C . ARG A 1 344 ? -26.008 11.369 -16.894 1.00 89.94 344 ARG A C 1
ATOM 2772 O O . ARG A 1 344 ? -26.206 12.516 -17.276 1.00 89.94 344 ARG A O 1
ATOM 2779 N N . ARG A 1 345 ? -26.800 10.738 -16.038 1.00 86.62 345 ARG A N 1
ATOM 2780 C CA . ARG A 1 345 ? -27.898 11.398 -15.336 1.00 86.62 345 ARG A CA 1
ATOM 2781 C C . ARG A 1 345 ? -27.341 12.333 -14.255 1.00 86.62 345 ARG A C 1
ATOM 2783 O O . ARG A 1 345 ? -26.390 11.959 -13.563 1.00 86.62 345 ARG A O 1
ATOM 2790 N N . VAL A 1 346 ? -27.917 13.523 -14.128 1.00 86.38 346 VAL A N 1
ATOM 2791 C CA . VAL A 1 346 ? -27.576 14.538 -13.122 1.00 86.38 346 VAL A CA 1
ATOM 2792 C C . VAL A 1 346 ? -28.427 14.350 -11.865 1.00 86.38 346 VAL A C 1
ATOM 2794 O O . VAL A 1 346 ? -27.881 14.308 -10.761 1.00 86.38 346 VAL A O 1
ATOM 2797 N N . GLY A 1 347 ? -29.738 14.177 -12.031 1.00 78.06 347 GLY A N 1
ATOM 2798 C CA . GLY A 1 347 ? -30.684 13.946 -10.945 1.00 78.06 347 GLY A CA 1
ATOM 2799 C C . GLY A 1 347 ? -30.687 12.512 -10.396 1.00 78.06 347 GLY A C 1
ATOM 2800 O O . GLY A 1 347 ? -30.059 11.598 -10.945 1.00 78.06 347 GLY A O 1
ATOM 2801 N N . PRO A 1 348 ? -31.413 12.259 -9.293 1.00 77.12 348 PRO A N 1
ATOM 2802 C CA . PRO A 1 348 ? -31.580 10.914 -8.765 1.00 77.12 348 PRO A CA 1
ATOM 2803 C C . PRO A 1 348 ? -32.293 10.013 -9.785 1.00 77.12 348 PRO A C 1
ATOM 2805 O O . PRO A 1 348 ? -33.166 10.447 -10.539 1.00 77.12 348 PRO A O 1
ATOM 2808 N N . ALA A 1 349 ? -31.930 8.728 -9.807 1.00 67.81 349 ALA A N 1
ATOM 2809 C CA . ALA A 1 349 ? -32.635 7.753 -10.632 1.00 67.81 349 ALA A CA 1
ATOM 2810 C C . ALA A 1 349 ? -34.124 7.694 -10.227 1.00 67.81 349 ALA A C 1
ATOM 2812 O O . ALA A 1 349 ? -34.427 7.768 -9.028 1.00 67.81 349 ALA A O 1
ATOM 2813 N N . PRO A 1 350 ? -35.058 7.540 -11.184 1.00 63.69 350 PRO A N 1
ATOM 2814 C CA . PRO A 1 350 ? -36.472 7.411 -10.866 1.00 63.69 350 PRO A CA 1
ATOM 2815 C C . PRO A 1 350 ? -36.670 6.214 -9.932 1.00 63.69 350 PRO A C 1
ATOM 2817 O O . PRO A 1 350 ? -36.196 5.116 -10.223 1.00 63.69 350 PRO A O 1
ATOM 2820 N N . ARG A 1 351 ? -37.344 6.415 -8.794 1.00 50.41 351 ARG A N 1
ATOM 2821 C CA . ARG A 1 351 ? -37.705 5.301 -7.908 1.00 50.41 351 ARG A CA 1
ATOM 2822 C C . ARG A 1 351 ? -38.689 4.406 -8.654 1.00 50.41 351 ARG A C 1
ATOM 2824 O O . ARG A 1 351 ? -39.783 4.852 -8.995 1.00 50.41 351 ARG A O 1
ATOM 2831 N N . GLU A 1 352 ? -38.316 3.155 -8.898 1.00 45.38 352 GLU A N 1
ATOM 2832 C CA . GLU A 1 352 ? -39.261 2.154 -9.387 1.00 45.38 352 GLU A CA 1
ATOM 2833 C C . GLU A 1 352 ? -40.373 1.980 -8.337 1.00 45.38 352 GLU A C 1
ATOM 2835 O O . GLU A 1 352 ? -40.125 1.522 -7.224 1.00 45.38 352 GLU A O 1
ATOM 2840 N N . GLY A 1 353 ? -41.596 2.403 -8.677 1.00 42.12 353 GLY A N 1
ATOM 2841 C CA . GLY A 1 353 ? -42.802 2.141 -7.888 1.00 42.12 353 GLY A CA 1
ATOM 2842 C C . GLY A 1 353 ? -43.210 3.229 -6.888 1.00 42.12 353 GLY A C 1
ATOM 2843 O O . GLY A 1 353 ? -43.185 3.026 -5.680 1.00 42.12 353 GLY A O 1
ATOM 2844 N N . SER A 1 354 ? -43.708 4.364 -7.377 1.00 33.84 354 SER A N 1
ATOM 2845 C CA . SER A 1 354 ? -44.822 5.055 -6.710 1.00 33.84 354 SER A CA 1
ATOM 2846 C C . SER A 1 354 ? -46.032 4.966 -7.623 1.00 33.84 354 SER A C 1
ATOM 2848 O O . SER A 1 354 ? -46.351 5.889 -8.365 1.00 33.84 354 SER A O 1
ATOM 2850 N N . THR A 1 355 ? -46.696 3.812 -7.595 1.00 36.88 355 THR A N 1
ATOM 2851 C CA . THR A 1 355 ? -48.102 3.736 -7.977 1.00 36.88 355 THR A CA 1
ATOM 2852 C C . THR A 1 355 ? -48.877 4.549 -6.948 1.00 36.88 355 THR A C 1
ATOM 2854 O O . THR A 1 355 ? -49.215 4.059 -5.872 1.00 36.88 355 THR A O 1
ATOM 2857 N N . ALA A 1 356 ? -49.092 5.825 -7.255 1.00 36.09 356 ALA A N 1
ATOM 2858 C CA . ALA A 1 356 ? -50.115 6.622 -6.612 1.00 36.09 356 ALA A CA 1
ATOM 2859 C C . ALA A 1 356 ? -51.468 5.993 -6.964 1.00 36.09 356 ALA A C 1
ATOM 2861 O O . ALA A 1 356 ? -52.005 6.214 -8.047 1.00 36.09 356 ALA A O 1
ATOM 2862 N N . SER A 1 357 ? -52.007 5.173 -6.065 1.00 33.53 357 SER A N 1
ATOM 2863 C CA . SER A 1 357 ? -53.430 4.851 -6.042 1.00 33.53 357 SER A CA 1
ATOM 2864 C C . SER A 1 357 ? -54.177 6.101 -5.578 1.00 33.53 357 SER A C 1
ATOM 2866 O O . SER A 1 357 ? -54.476 6.274 -4.400 1.00 33.53 357 SER A O 1
ATOM 2868 N N . SER A 1 358 ? -54.382 7.012 -6.525 1.00 38.62 358 SER A N 1
ATOM 2869 C CA . SER A 1 358 ? -55.427 8.023 -6.485 1.00 38.62 358 SER A CA 1
ATOM 2870 C C . SER A 1 358 ? -56.683 7.375 -7.059 1.00 38.62 358 SER A C 1
ATOM 2872 O O . SER A 1 358 ? -56.902 7.431 -8.266 1.00 38.62 358 SER A O 1
ATOM 2874 N N . GLU A 1 359 ? -57.495 6.761 -6.207 1.00 40.16 359 GLU A N 1
ATOM 2875 C CA . GLU A 1 359 ? -58.929 6.664 -6.471 1.00 40.16 359 GLU A CA 1
ATOM 2876 C C . GLU A 1 359 ? -59.602 7.703 -5.579 1.00 40.16 359 GLU A C 1
ATOM 2878 O O . GLU A 1 359 ? -59.533 7.637 -4.351 1.00 40.16 359 GLU A O 1
ATOM 2883 N N . GLY A 1 360 ? -60.127 8.736 -6.235 1.00 45.41 360 GLY A N 1
ATOM 2884 C CA . GLY A 1 360 ? -61.031 9.702 -5.643 1.00 45.41 360 GLY A CA 1
ATOM 2885 C C . GLY A 1 360 ? -62.476 9.223 -5.749 1.00 45.41 360 GLY A C 1
ATOM 2886 O O . GLY A 1 360 ? -62.793 8.442 -6.642 1.00 45.41 360 GLY A O 1
ATOM 2887 N N . GLU A 1 361 ? -63.269 9.775 -4.829 1.00 34.75 361 GLU A N 1
ATOM 2888 C CA . GLU A 1 361 ? -64.731 9.987 -4.831 1.00 34.75 361 GLU A CA 1
ATOM 2889 C C . GLU A 1 361 ? -65.680 8.792 -4.998 1.00 34.75 361 GLU A C 1
ATOM 2891 O O . GLU A 1 361 ? -65.758 8.178 -6.084 1.00 34.75 361 GLU A O 1
#

Secondary structure (DSSP, 8-state):
-HHHHHHHHHHHHHHHHHHHHHHHHHHHHHHHHHHHHHHHHHHHHHHHHHHHHHHHHHHHHHHHHHHHHHHHHHHHHHHHHHHHHHHHHHHHHHHHHTHHHHHHHHHHHHHHHHHHHHHHHHHHHHHHHHHTTTS-HHHHHHHHHHHHHHHHGGGSTTS-GGG---S--------HHHHHHHHHHHHHHHHHHHHHH-----HHHHHHHHHHHHH-HHHHHHHHHHHHHHHHH-TT-HHHHHHHHHHHSB-TTSSBPHHHHHHHHHHHHHHHHHHHHHHHHHTT-SEE-HHHHHHHHHHH-TT--HHHHHHHHHHHH--SSS----PPEEHHHHHHHHHHS-----SPPPPS---------

Radius of gyration: 43.5 Å; Cα contacts (8 Å, |Δi|>4): 177; chains: 1; bounding box: 111×48×140 Å

Solvent-accessible surface area (backbone atoms only — not comparable to full-atom values): 20439 Å² total; per-residue (Å²): 116,72,67,62,56,51,53,52,51,53,51,51,52,52,53,50,53,50,53,51,50,54,50,53,50,51,51,49,52,50,52,53,50,52,50,53,50,54,52,52,54,50,52,51,51,52,53,52,49,54,50,51,54,50,51,52,52,53,51,54,51,53,54,50,53,52,51,54,52,51,52,52,51,52,50,52,52,51,50,53,52,48,54,49,52,52,51,51,52,52,53,50,51,53,56,56,70,49,52,73,68,42,54,59,52,49,53,53,50,49,52,50,51,53,54,50,49,51,51,49,50,52,50,47,53,49,46,51,59,62,41,63,78,72,49,61,66,66,58,57,54,50,49,51,48,51,51,53,53,57,60,55,50,43,71,36,89,88,45,57,79,46,66,55,65,89,78,91,71,63,73,75,81,71,52,74,67,56,51,52,51,53,55,51,50,54,51,55,52,50,53,52,50,29,68,76,68,75,48,90,74,61,59,49,61,50,53,39,52,49,34,27,73,75,61,34,70,88,42,22,52,29,51,36,53,37,52,50,51,51,27,70,71,39,60,92,36,68,70,37,34,53,50,43,24,65,59,68,48,20,40,100,88,67,45,64,29,74,64,53,46,47,51,51,53,47,51,54,50,53,33,51,50,52,52,50,53,42,47,64,65,56,56,90,51,66,54,40,43,74,66,57,50,50,54,30,47,47,71,76,30,76,62,54,50,70,70,61,50,52,52,51,50,54,45,34,66,60,69,92,73,95,74,92,72,95,64,60,40,42,38,68,61,23,50,52,36,42,70,73,48,97,61,75,83,74,42,80,78,82,74,87,80,78,79,76,84,79,79,76,135

Organism: NCBI:txid1758121

pLDDT: mean 81.56, std 14.86, range [33.53, 98.19]

Mean predicted aligned error: 21.76 Å

Foldseek 3Di:
DVVVVVVVVVVVVVVVVVVVVVVVVVVVVVVVVVVVVVVVVVVVVVVVVVVVVVVVVVVVVVVVVVVVVVVVVVVVVVVVVVVVVVVVVVVVVVVVVVVPVVVVVVVVVVVVVVVVVVVVVVVVVVVVVVVVVVPPVVVVVVVVVVVVVVLVCLCPPPHQPLRSDHDDADAPPDDPVRLLVVLVVLVVVQVVVCVVVVDHDQSSVSLLVVLCVPPNPVCSSNVSVNSLVSLLPPCVDPSSQVSNCSNQCAHNVRHRPPVSVVVVVVQLVQLVVLLVQLDVQLPPDQFAALVSSLVSLCVQAVPDDPVLSVVLSCQLQDDPDDDDDSGTHGSVSSSVSSSVDDDHHPDDHDPPDPPPPPDDD

Sequence (361 aa):
MVTTVSEECTRRILALQEKEKDEIYLLKQEKQHLLKFIDNMKEEKSSLQTQVEYLQASVAEEYTRYLDQHDAHKLLLAKLNEMHRERLDMTRRQAQDMKGEDVVKLTLALKVARQDLTKAQVKLNKMIADYGDVVPRRDFESLEKKYSDLLQEGKGGNVPVYLRHEGEVKNKKLTKKDVVSILKDIWKEKIALEQQTGKRSSLPEFFLSYLQKKFGDAAAMEWSYTLYENMRLCRSNHVLSSFYAILTGKDEEGNATPFVAKLRSQYVREKQEYLRQLKNKLGDLTEGNADDLKAAFCSIDPDIDDQTLETYLGLALRAGGEEPEQGAVAVETALERLLAGDVRRVGPAPREGSTASSEGE